Protein AF-A0A1A8JPW2-F1 (afdb_monomer)

Structure (mmCIF, N/CA/C/O backbone):
data_AF-A0A1A8JPW2-F1
#
_entry.id   AF-A0A1A8JPW2-F1
#
loop_
_atom_site.group_PDB
_atom_site.id
_atom_site.type_symbol
_atom_site.label_atom_id
_atom_site.label_alt_id
_atom_site.label_comp_id
_atom_site.label_asym_id
_atom_site.label_entity_id
_atom_site.label_seq_id
_atom_site.pdbx_PDB_ins_code
_atom_site.Cartn_x
_atom_site.Cartn_y
_atom_site.Cartn_z
_atom_site.occupancy
_atom_site.B_iso_or_equiv
_atom_site.auth_seq_id
_atom_site.auth_comp_id
_atom_site.auth_asym_id
_atom_site.auth_atom_id
_atom_site.pdbx_PDB_model_num
ATOM 1 N N . GLY A 1 1 ? -27.523 -18.296 39.880 1.00 50.41 1 GLY A N 1
ATOM 2 C CA . GLY A 1 1 ? -27.736 -17.376 41.015 1.00 50.41 1 GLY A CA 1
ATOM 3 C C . GLY A 1 1 ? -28.177 -16.013 40.506 1.00 50.41 1 GLY A C 1
ATOM 4 O O . GLY A 1 1 ? -28.070 -15.792 39.304 1.00 50.41 1 GLY A O 1
ATOM 5 N N . PRO A 1 2 ? -28.643 -15.111 41.384 1.00 66.88 2 PRO A N 1
ATOM 6 C CA . PRO A 1 2 ? -29.200 -13.801 41.013 1.00 66.88 2 PRO A CA 1
ATOM 7 C C . PRO A 1 2 ? -28.226 -12.878 40.256 1.00 66.88 2 PRO A C 1
ATOM 9 O O . PRO A 1 2 ? -28.665 -11.964 39.576 1.00 66.88 2 PRO A O 1
ATOM 12 N N . LEU A 1 3 ? -26.918 -13.153 40.300 1.00 67.25 3 LEU A N 1
ATOM 13 C CA . LEU A 1 3 ? -25.884 -12.382 39.594 1.00 67.25 3 LEU A CA 1
ATOM 14 C C . LEU A 1 3 ? -25.545 -12.920 38.192 1.00 67.25 3 LEU A C 1
ATOM 16 O O . LEU A 1 3 ? -24.697 -12.356 37.512 1.00 67.25 3 LEU A O 1
ATOM 20 N N . ARG A 1 4 ? -26.185 -14.007 37.735 1.00 68.75 4 ARG A N 1
ATOM 21 C CA . ARG A 1 4 ? -25.885 -14.625 36.428 1.00 68.75 4 ARG A CA 1
ATOM 22 C C . ARG A 1 4 ? -26.106 -13.653 35.262 1.00 68.75 4 ARG A C 1
ATOM 24 O O . ARG A 1 4 ? -25.314 -13.643 34.332 1.00 68.75 4 ARG A O 1
ATOM 31 N N . GLN A 1 5 ? -27.122 -12.800 35.365 1.00 63.47 5 GLN A N 1
ATOM 32 C CA . GLN A 1 5 ? -27.450 -11.795 34.350 1.00 63.47 5 GLN A CA 1
ATOM 33 C C . GLN A 1 5 ? -26.378 -10.700 34.201 1.00 63.47 5 GLN A C 1
ATOM 35 O O . GLN A 1 5 ? -26.345 -10.037 33.177 1.00 63.47 5 GLN A O 1
ATOM 40 N N . LEU A 1 6 ? -25.490 -10.515 35.189 1.00 62.25 6 LEU A N 1
ATOM 41 C CA . LEU A 1 6 ? -24.384 -9.548 35.113 1.00 62.25 6 LEU A CA 1
ATOM 42 C C . LEU A 1 6 ? -23.159 -10.097 34.363 1.00 62.25 6 LEU A C 1
ATOM 44 O O . LEU A 1 6 ? -22.254 -9.338 34.036 1.00 62.25 6 LEU A O 1
ATOM 48 N N . MET A 1 7 ? -23.112 -11.413 34.136 1.00 66.88 7 MET A N 1
ATOM 49 C CA . MET A 1 7 ? -22.012 -12.113 33.460 1.00 66.88 7 MET A CA 1
ATOM 50 C C . MET A 1 7 ? -22.356 -12.479 32.010 1.00 66.88 7 MET A C 1
ATOM 52 O O . MET A 1 7 ? -21.489 -12.936 31.269 1.00 66.88 7 MET A O 1
ATOM 56 N N . GLU A 1 8 ? -23.623 -12.342 31.620 1.00 72.69 8 GLU A N 1
ATOM 57 C CA . GLU A 1 8 ? -24.106 -12.671 30.282 1.00 72.69 8 GLU A CA 1
ATOM 58 C C . GLU A 1 8 ? -24.143 -11.401 29.428 1.00 72.69 8 GLU A C 1
ATOM 60 O O . GLU A 1 8 ? -24.585 -10.344 29.880 1.00 72.69 8 GLU A O 1
ATOM 65 N N . PHE A 1 9 ? -23.660 -11.498 28.188 1.00 74.75 9 PHE A N 1
ATOM 66 C CA . PHE A 1 9 ? -23.792 -10.403 27.231 1.00 74.75 9 PHE A CA 1
ATOM 67 C C . PHE A 1 9 ? -25.275 -10.178 26.899 1.00 74.75 9 PHE A C 1
ATOM 69 O O . PHE A 1 9 ? -26.031 -11.155 26.814 1.00 74.75 9 PHE A O 1
ATOM 76 N N . PRO A 1 10 ? -25.703 -8.921 26.686 1.00 82.56 10 PRO A N 1
ATOM 77 C CA . PRO A 1 10 ? -27.045 -8.633 26.200 1.00 82.56 10 PRO A CA 1
ATOM 78 C C . PRO A 1 10 ? -27.328 -9.402 24.907 1.00 82.56 10 PRO A C 1
ATOM 80 O O . PRO A 1 10 ? -26.468 -9.504 24.031 1.00 82.56 10 PRO A O 1
ATOM 83 N N . GLN A 1 11 ? -28.541 -9.941 24.775 1.00 82.44 11 GLN A N 1
ATOM 84 C CA . GLN A 1 11 ? -28.929 -10.710 23.585 1.00 82.44 11 GLN A CA 1
ATOM 85 C C . GLN A 1 11 ? -28.920 -9.860 22.304 1.00 82.44 11 GLN A C 1
ATOM 87 O O . GLN A 1 11 ? -28.836 -10.405 21.208 1.00 82.44 11 GLN A O 1
ATOM 92 N N . ASP A 1 12 ? -28.985 -8.537 22.442 1.00 88.81 12 ASP A N 1
ATOM 93 C CA . ASP A 1 12 ? -29.000 -7.548 21.370 1.00 88.81 12 ASP A CA 1
ATOM 94 C C . ASP A 1 12 ? -27.655 -6.827 21.162 1.00 88.81 12 ASP A C 1
ATOM 96 O O . ASP A 1 12 ? -27.612 -5.843 20.420 1.00 88.81 12 ASP A O 1
ATOM 100 N N . ASP A 1 13 ? -26.563 -7.302 21.784 1.00 88.81 13 ASP A N 1
ATOM 101 C CA . ASP A 1 13 ? -25.229 -6.694 21.647 1.00 88.81 13 ASP A CA 1
ATOM 102 C C . ASP A 1 13 ? -24.676 -6.810 20.222 1.00 88.81 13 ASP A C 1
ATOM 104 O O . ASP A 1 13 ? -24.041 -5.882 19.729 1.00 88.81 13 ASP A O 1
ATOM 108 N N . LEU A 1 14 ? -24.927 -7.931 19.545 1.00 90.12 14 LEU A N 1
ATOM 109 C CA . LEU A 1 14 ? -24.386 -8.194 18.214 1.00 90.12 14 LEU A CA 1
ATOM 110 C C . LEU A 1 14 ? -25.290 -7.632 17.118 1.00 90.12 14 LEU A C 1
ATOM 112 O O . LEU A 1 14 ? -26.485 -7.917 17.052 1.00 90.12 14 LEU A O 1
ATOM 116 N N . GLU A 1 15 ? -24.678 -6.888 16.210 1.00 91.31 15 GLU A N 1
ATOM 117 C CA . GLU A 1 15 ? -25.285 -6.356 15.000 1.00 91.31 15 GLU A CA 1
ATOM 118 C C . GLU A 1 15 ? -24.394 -6.709 13.809 1.00 91.31 15 GLU A C 1
ATOM 120 O O . GLU A 1 15 ? -23.195 -6.437 13.819 1.00 91.31 15 GLU A O 1
ATOM 125 N N . LEU A 1 16 ? -24.965 -7.357 12.793 1.00 90.81 16 LEU A N 1
ATOM 126 C CA . LEU A 1 16 ? -24.255 -7.679 11.560 1.00 90.81 16 LEU A CA 1
ATOM 127 C C . LEU A 1 16 ? -24.491 -6.554 10.553 1.00 90.81 16 LEU A C 1
ATOM 129 O O . LEU A 1 16 ? -25.632 -6.299 10.172 1.00 90.81 16 LEU A O 1
ATOM 133 N N . LEU A 1 17 ? -23.417 -5.899 10.129 1.00 89.44 17 LEU A N 1
ATOM 134 C CA . LEU A 1 17 ? -23.442 -4.838 9.133 1.00 89.44 17 LEU A CA 1
ATOM 135 C C . LEU A 1 17 ? -22.825 -5.359 7.836 1.00 89.44 17 LEU A C 1
ATOM 137 O O . LEU A 1 17 ? -21.693 -5.844 7.837 1.00 89.44 17 LEU A O 1
ATOM 141 N N . GLN A 1 18 ? -23.570 -5.251 6.739 1.00 89.25 18 GLN A N 1
ATOM 142 C CA . GLN A 1 18 ? -23.037 -5.459 5.397 1.00 89.25 18 GLN A CA 1
ATOM 143 C C . GLN A 1 18 ? -22.472 -4.130 4.899 1.00 89.25 18 GLN A C 1
ATOM 145 O O . GLN A 1 18 ? -23.169 -3.114 4.908 1.00 89.25 18 GLN A O 1
ATOM 150 N N . GLN A 1 19 ? -21.204 -4.134 4.507 1.00 86.50 19 GLN A N 1
ATOM 151 C CA . GLN A 1 19 ? -20.500 -2.959 4.023 1.00 86.50 19 GLN A CA 1
ATOM 152 C C . GLN A 1 19 ? -19.921 -3.240 2.643 1.00 86.50 19 GLN A C 1
ATOM 154 O O . GLN A 1 19 ? -19.158 -4.188 2.473 1.00 86.50 19 GLN A O 1
ATOM 159 N N . GLU A 1 20 ? -20.261 -2.379 1.684 1.00 85.38 20 GLU A N 1
ATOM 160 C CA . GLU A 1 20 ? -19.801 -2.509 0.304 1.00 85.38 20 GLU A CA 1
ATOM 161 C C . GLU A 1 20 ? -18.275 -2.583 0.233 1.00 85.38 20 GLU A C 1
ATOM 163 O O . GLU A 1 20 ? -17.556 -1.783 0.851 1.00 85.38 20 GLU A O 1
ATOM 168 N N . LYS A 1 21 ? -17.776 -3.562 -0.522 1.00 81.19 21 LYS A N 1
ATOM 169 C CA . LYS A 1 21 ? -16.344 -3.684 -0.780 1.00 81.19 21 LYS A CA 1
ATOM 170 C C . LYS A 1 21 ? -15.913 -2.627 -1.795 1.00 81.19 21 LYS A C 1
ATOM 172 O O . LYS A 1 21 ? -16.424 -2.560 -2.910 1.00 81.19 21 LYS A O 1
ATOM 177 N N . GLU A 1 22 ? -14.941 -1.803 -1.411 1.00 75.88 22 GLU A N 1
ATOM 178 C CA . GLU A 1 22 ? -14.402 -0.769 -2.293 1.00 75.88 22 GLU A CA 1
ATOM 179 C C . GLU A 1 22 ? -13.596 -1.415 -3.432 1.00 75.88 22 GLU A C 1
ATOM 181 O O . GLU A 1 22 ? -12.475 -1.883 -3.241 1.00 75.88 22 GLU A O 1
ATOM 186 N N . CYS A 1 23 ? -14.185 -1.459 -4.628 1.00 70.94 23 CYS A N 1
ATOM 187 C CA . CYS A 1 23 ? -13.571 -2.043 -5.816 1.00 70.94 23 CYS A CA 1
ATOM 188 C C . CYS A 1 23 ? -12.932 -0.960 -6.694 1.00 70.94 23 CYS A C 1
ATOM 190 O O . CYS A 1 23 ? -13.538 0.059 -7.016 1.00 70.94 23 CYS A O 1
ATOM 192 N N . THR A 1 24 ? -11.695 -1.199 -7.137 1.00 68.00 24 THR A N 1
ATOM 193 C CA . THR A 1 24 ? -10.991 -0.287 -8.061 1.00 68.00 24 THR A CA 1
ATOM 194 C C . THR A 1 24 ? -11.369 -0.496 -9.529 1.00 68.00 24 THR A C 1
ATOM 196 O O . THR A 1 24 ? -11.019 0.327 -10.380 1.00 68.00 24 THR A O 1
ATOM 199 N N . THR A 1 25 ? -12.060 -1.592 -9.843 1.00 71.38 25 THR A N 1
ATOM 200 C CA . THR A 1 25 ? -12.570 -1.917 -11.176 1.00 71.38 25 THR A CA 1
ATOM 201 C C . THR A 1 25 ? -14.071 -1.645 -11.245 1.00 71.38 25 THR A C 1
ATOM 203 O O . THR A 1 25 ? -14.772 -1.774 -10.247 1.00 71.38 25 THR A O 1
ATOM 206 N N . LEU A 1 26 ? -14.567 -1.251 -12.426 1.00 73.75 26 LEU A N 1
ATOM 207 C CA . LEU A 1 26 ? -16.006 -1.038 -12.648 1.00 73.75 26 LEU A CA 1
ATOM 208 C C . LEU A 1 26 ? -16.796 -2.347 -12.535 1.00 73.75 26 LEU A C 1
ATOM 210 O O . LEU A 1 26 ? -17.929 -2.344 -12.073 1.00 73.75 26 LEU A O 1
ATOM 214 N N . GLU A 1 27 ? -16.172 -3.449 -12.947 1.00 76.81 27 GLU A N 1
ATOM 215 C CA . GLU A 1 27 ? -16.709 -4.802 -12.854 1.00 76.81 27 GLU A CA 1
ATOM 216 C C . GLU A 1 27 ? -15.609 -5.735 -12.317 1.00 76.81 27 GLU A C 1
ATOM 218 O O . GLU A 1 27 ? -14.417 -5.489 -12.568 1.00 76.81 27 GLU A O 1
ATOM 223 N N . PRO A 1 28 ? -15.955 -6.780 -11.547 1.00 71.94 28 PRO A N 1
ATOM 224 C CA . PRO A 1 28 ? -14.994 -7.791 -11.124 1.00 71.94 28 PRO A CA 1
ATOM 225 C C . PRO A 1 28 ? -14.381 -8.506 -12.342 1.00 71.94 28 PRO A C 1
ATOM 227 O O . PRO A 1 28 ? -15.109 -8.822 -13.283 1.00 71.94 28 PRO A O 1
ATOM 230 N N . PRO A 1 29 ? -13.064 -8.792 -12.359 1.00 70.75 29 PRO A N 1
ATOM 231 C CA . PRO A 1 29 ? -12.414 -9.491 -13.467 1.00 70.75 29 PRO A CA 1
ATOM 232 C C . PRO A 1 29 ? -12.726 -10.995 -13.409 1.00 70.75 29 PRO A C 1
ATOM 234 O O . PRO A 1 29 ? -11.861 -11.813 -13.093 1.00 70.75 29 PRO A O 1
ATOM 237 N N . LEU A 1 30 ? -13.983 -11.352 -13.663 1.00 77.69 30 LEU A N 1
ATOM 238 C CA . LEU A 1 30 ? -14.462 -12.728 -13.667 1.00 77.69 30 LEU A CA 1
ATOM 239 C C . LEU A 1 30 ? -14.293 -13.358 -15.060 1.00 77.69 30 LEU A C 1
ATOM 241 O O . LEU A 1 30 ? -14.423 -12.663 -16.070 1.00 77.69 30 LEU A O 1
ATOM 245 N N . PRO A 1 31 ? -13.986 -14.665 -15.146 1.00 78.56 31 PRO A N 1
ATOM 246 C CA . PRO A 1 31 ? -13.996 -15.385 -16.416 1.00 78.56 31 PRO A CA 1
ATOM 247 C C . PRO A 1 31 ? -15.400 -15.394 -17.036 1.00 78.56 31 PRO A C 1
ATOM 249 O O . PRO A 1 31 ? -16.375 -15.626 -16.331 1.00 78.56 31 PRO A O 1
ATOM 252 N N . GLU A 1 32 ? -15.503 -15.221 -18.357 1.00 75.12 32 GLU A N 1
ATOM 253 C CA . GLU A 1 32 ? -16.796 -15.224 -19.072 1.00 75.12 32 GLU A CA 1
ATOM 254 C C . GLU A 1 32 ? -17.525 -16.584 -19.007 1.00 75.12 32 GLU A C 1
ATOM 256 O O . GLU A 1 32 ? -18.743 -16.645 -19.157 1.00 75.12 32 GLU A O 1
ATOM 261 N N . GLU A 1 33 ? -16.798 -17.681 -18.759 1.00 76.56 33 GLU A N 1
ATOM 262 C CA . GLU A 1 33 ? -17.340 -19.044 -18.676 1.00 76.56 33 GLU A CA 1
ATOM 263 C C . GLU A 1 33 ? -17.373 -19.568 -17.226 1.00 76.56 33 GLU A C 1
ATOM 265 O O . GLU A 1 33 ? -16.626 -20.472 -16.856 1.00 76.56 33 GLU A O 1
ATOM 270 N N . GLU A 1 34 ? -18.250 -19.032 -16.374 1.00 66.19 34 GLU A N 1
ATOM 271 C CA . GLU A 1 34 ? -18.387 -19.482 -14.972 1.00 66.19 34 GLU A CA 1
ATOM 272 C C . GLU A 1 34 ? -18.854 -20.946 -14.818 1.00 66.19 34 GLU A C 1
ATOM 274 O O . GLU A 1 34 ? -18.593 -21.604 -13.799 1.00 66.19 34 GLU A O 1
ATOM 279 N N . ASP A 1 35 ? -19.530 -21.485 -15.834 1.00 70.50 35 ASP A N 1
ATOM 280 C CA . ASP A 1 35 ? -20.071 -22.848 -15.829 1.00 70.50 35 ASP A CA 1
ATOM 281 C C . ASP A 1 35 ? -18.994 -23.927 -16.020 1.00 70.50 35 ASP A C 1
ATOM 283 O O . ASP A 1 35 ? -19.189 -25.066 -15.590 1.00 70.50 35 ASP A O 1
ATOM 287 N N . SER A 1 36 ? -17.847 -23.580 -16.617 1.00 82.88 36 SER A N 1
ATOM 288 C CA . SER A 1 36 ? -16.724 -24.506 -16.821 1.00 82.88 36 SER A CA 1
ATOM 289 C C . SER A 1 36 ? -15.754 -24.553 -15.633 1.00 82.88 36 SER A C 1
ATOM 291 O O . SER A 1 36 ? -14.882 -25.426 -15.580 1.00 82.88 36 SER A O 1
ATOM 293 N N . LEU A 1 37 ? -15.915 -23.652 -14.658 1.00 83.88 37 LEU A N 1
ATOM 294 C CA . LEU A 1 37 ? -15.072 -23.579 -13.469 1.00 83.88 37 LEU A CA 1
ATOM 295 C C . LEU A 1 37 ? -15.395 -24.702 -12.474 1.00 83.88 37 LEU A C 1
ATOM 297 O O . LEU A 1 37 ? -16.551 -25.069 -12.253 1.00 83.88 37 LEU A O 1
ATOM 301 N N . ASP A 1 38 ? -14.349 -25.217 -11.823 1.00 90.69 38 ASP A N 1
ATOM 302 C CA . ASP A 1 38 ? -14.484 -26.115 -10.673 1.00 90.69 38 ASP A CA 1
ATOM 303 C C . ASP A 1 38 ? -15.378 -25.443 -9.605 1.00 90.69 38 ASP A C 1
ATOM 305 O O . ASP A 1 38 ? -15.151 -24.268 -9.291 1.00 90.69 38 ASP A O 1
ATOM 309 N N . PRO A 1 39 ? -16.363 -26.149 -9.015 1.00 90.44 39 PRO A N 1
ATOM 310 C CA . PRO A 1 39 ? -17.192 -25.625 -7.930 1.00 90.44 39 PRO A CA 1
ATOM 311 C C . PRO A 1 39 ? -16.411 -24.899 -6.827 1.00 90.44 39 PRO A C 1
ATOM 313 O O . PRO A 1 39 ? -16.856 -23.866 -6.344 1.00 90.44 39 PRO A O 1
ATOM 316 N N . ARG A 1 40 ? -15.209 -25.373 -6.471 1.00 90.94 40 ARG A N 1
ATOM 317 C CA . ARG A 1 40 ? -14.368 -24.713 -5.455 1.00 90.94 40 ARG A CA 1
ATOM 318 C C . ARG A 1 40 ? -13.845 -23.354 -5.904 1.00 90.94 40 ARG A C 1
ATOM 320 O O . ARG A 1 40 ? -13.693 -22.455 -5.084 1.00 90.94 40 ARG A O 1
ATOM 327 N N . VAL A 1 41 ? -13.527 -23.224 -7.190 1.00 89.44 41 VAL A N 1
ATOM 328 C CA . VAL A 1 41 ? -13.081 -21.958 -7.781 1.00 89.44 41 VAL A CA 1
ATOM 329 C C . VAL A 1 41 ? -14.252 -20.987 -7.822 1.00 89.44 41 VAL A C 1
ATOM 331 O O . VAL A 1 41 ? -14.077 -19.832 -7.457 1.00 89.44 41 VAL A O 1
ATOM 334 N N . ARG A 1 42 ? -15.450 -21.464 -8.174 1.00 88.19 42 ARG A N 1
ATOM 335 C CA . ARG A 1 42 ? -16.674 -20.658 -8.138 1.00 88.19 42 ARG A CA 1
ATOM 336 C C . ARG A 1 42 ? -16.976 -20.135 -6.731 1.00 88.19 42 ARG A C 1
ATOM 338 O O . ARG A 1 42 ? -17.177 -18.937 -6.575 1.00 88.19 42 ARG A O 1
ATOM 345 N N . ASP A 1 43 ? -16.929 -20.997 -5.716 1.00 89.62 43 ASP A N 1
ATOM 346 C CA . ASP A 1 43 ? -17.151 -20.592 -4.321 1.00 89.62 43 ASP A CA 1
ATOM 347 C C . ASP A 1 43 ? -16.091 -19.581 -3.851 1.00 89.62 43 ASP A C 1
ATOM 349 O O . ASP A 1 43 ? -16.410 -18.598 -3.187 1.00 89.62 43 ASP A O 1
ATOM 353 N N . ALA A 1 44 ? -14.823 -19.781 -4.227 1.00 89.00 44 ALA A N 1
ATOM 354 C CA . ALA A 1 44 ? -13.750 -18.844 -3.901 1.00 89.00 44 ALA A CA 1
ATOM 355 C C . ALA A 1 44 ? -13.920 -17.483 -4.598 1.00 89.00 44 ALA A C 1
ATOM 357 O O . ALA A 1 44 ? -13.636 -16.454 -3.988 1.00 89.00 44 ALA A O 1
ATOM 358 N N . LEU A 1 45 ? -14.380 -17.472 -5.854 1.00 87.44 45 LEU A N 1
ATOM 359 C CA . LEU A 1 45 ? -14.680 -16.244 -6.591 1.00 87.44 45 LEU A CA 1
ATOM 360 C C . LEU A 1 45 ? -15.845 -15.490 -5.951 1.00 87.44 45 LEU A C 1
ATOM 362 O O . LEU A 1 45 ? -15.703 -14.294 -5.724 1.00 87.44 45 LEU A O 1
ATOM 366 N N . ALA A 1 46 ? -16.922 -16.190 -5.579 1.00 86.62 46 ALA A N 1
ATOM 367 C CA . ALA A 1 46 ? -18.057 -15.597 -4.875 1.00 86.62 46 ALA A CA 1
ATOM 368 C C . ALA A 1 46 ? -17.607 -14.909 -3.575 1.00 86.62 46 ALA A C 1
ATOM 370 O O . ALA A 1 46 ? -17.821 -13.713 -3.402 1.00 86.62 46 ALA A O 1
ATOM 371 N N . VAL A 1 47 ? -16.850 -15.617 -2.727 1.00 87.31 47 VAL A N 1
ATOM 372 C CA . VAL A 1 47 ? -16.303 -15.054 -1.477 1.00 87.31 47 VAL A CA 1
ATOM 373 C C . VAL A 1 47 ? -15.356 -13.875 -1.734 1.00 87.31 47 VAL A C 1
ATOM 375 O O . VAL A 1 47 ? -15.275 -12.954 -0.925 1.00 87.31 47 VAL A O 1
ATOM 378 N N . TYR A 1 48 ? -14.610 -13.885 -2.840 1.00 85.00 48 TYR A N 1
ATOM 379 C CA . TYR A 1 48 ? -13.705 -12.789 -3.186 1.00 85.00 48 TYR A CA 1
ATOM 380 C C . TYR A 1 48 ? -14.449 -11.518 -3.623 1.00 85.00 48 TYR A C 1
ATOM 382 O O . TYR A 1 48 ? -13.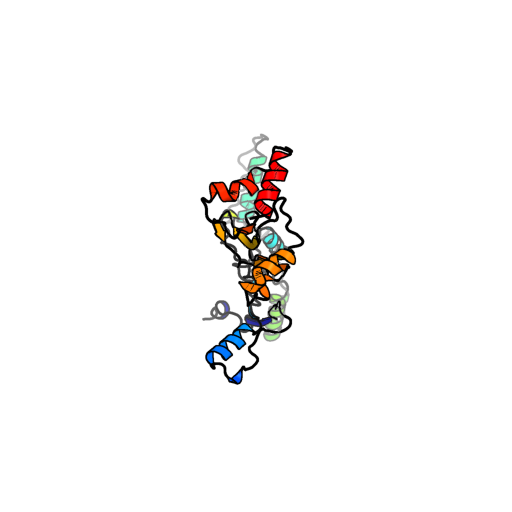958 -10.412 -3.369 1.00 85.00 48 TYR A O 1
ATOM 390 N N . THR A 1 49 ? -15.596 -11.665 -4.286 1.00 85.56 49 THR A N 1
ATOM 391 C CA . THR A 1 49 ? -16.428 -10.551 -4.763 1.00 85.56 49 THR A CA 1
ATOM 392 C C . THR A 1 49 ? -17.467 -10.073 -3.755 1.00 85.56 49 THR A C 1
ATOM 394 O O . THR A 1 49 ? -18.014 -8.993 -3.948 1.00 85.56 49 THR A O 1
ATOM 397 N N . ASP A 1 50 ? -17.728 -10.848 -2.703 1.00 87.56 50 ASP A N 1
ATOM 398 C CA . ASP A 1 50 ? -18.698 -10.500 -1.670 1.00 87.56 50 ASP A CA 1
ATOM 399 C C . ASP A 1 50 ? -18.294 -9.249 -0.870 1.00 87.56 50 ASP A C 1
ATOM 401 O O . ASP A 1 50 ? -17.114 -8.944 -0.649 1.00 87.56 50 ASP A O 1
ATOM 405 N N . ASP A 1 51 ? -19.321 -8.542 -0.403 1.00 88.25 51 ASP A N 1
ATOM 406 C CA . ASP A 1 51 ? -19.198 -7.412 0.509 1.00 88.25 51 ASP A CA 1
ATOM 407 C C . ASP A 1 51 ? -18.629 -7.825 1.871 1.00 88.25 51 ASP A C 1
ATOM 409 O O . ASP A 1 51 ? -18.718 -8.974 2.316 1.00 88.25 51 ASP A O 1
ATOM 413 N N . TRP A 1 52 ? -18.094 -6.848 2.600 1.00 86.25 52 TRP A N 1
ATOM 414 C CA . TRP A 1 52 ? -17.620 -7.077 3.954 1.00 86.25 52 TRP A CA 1
ATOM 415 C C . TRP A 1 52 ? -18.790 -7.312 4.909 1.00 86.25 52 TRP A C 1
ATOM 417 O O . TRP A 1 52 ? -19.718 -6.509 5.009 1.00 86.25 52 TRP A O 1
ATOM 427 N N . LEU A 1 53 ? -18.700 -8.389 5.686 1.00 88.88 53 LEU A N 1
ATOM 428 C CA . LEU A 1 53 ? -19.578 -8.645 6.822 1.00 88.88 53 LEU A CA 1
ATOM 429 C C . LEU A 1 53 ? -18.866 -8.234 8.111 1.00 88.88 53 LEU A C 1
ATOM 431 O O . LEU A 1 53 ? -17.945 -8.908 8.577 1.00 88.88 53 LEU A O 1
ATOM 435 N N . VAL A 1 54 ? -19.292 -7.115 8.692 1.00 87.69 54 VAL A N 1
ATOM 436 C CA . VAL A 1 54 ? -18.697 -6.538 9.900 1.00 87.69 54 VAL A CA 1
ATOM 437 C C . VAL A 1 54 ? -19.615 -6.791 11.088 1.00 87.69 54 VAL A C 1
ATOM 439 O O . VAL A 1 54 ? -20.791 -6.435 11.076 1.00 87.69 54 VAL A O 1
ATOM 442 N N . ILE A 1 55 ? -19.075 -7.392 12.148 1.00 89.19 55 ILE A N 1
ATOM 443 C CA . ILE A 1 55 ? -19.801 -7.568 13.409 1.00 89.19 55 ILE A CA 1
ATOM 444 C C . ILE A 1 55 ? -19.581 -6.326 14.270 1.00 89.19 55 ILE A C 1
ATOM 446 O O . ILE A 1 55 ? -18.477 -6.085 14.761 1.00 89.19 55 ILE A O 1
ATOM 450 N N . HIS A 1 56 ? -20.645 -5.566 14.487 1.00 87.75 56 HIS A N 1
ATOM 451 C CA . HIS A 1 56 ? -20.680 -4.430 15.391 1.00 87.75 56 HIS A CA 1
ATOM 452 C C . HIS A 1 56 ? -21.245 -4.852 16.753 1.00 87.75 56 HIS A C 1
ATOM 454 O O . HIS A 1 56 ? -22.265 -5.533 16.840 1.00 87.75 56 HIS A O 1
ATOM 460 N N . ARG A 1 57 ? -20.564 -4.463 17.835 1.00 87.69 57 ARG A N 1
ATOM 461 C CA . ARG A 1 57 ? -20.996 -4.716 19.216 1.00 87.69 57 ARG A CA 1
ATOM 462 C C . ARG A 1 57 ? -21.541 -3.430 19.824 1.00 87.69 57 ARG A C 1
ATOM 464 O O . ARG A 1 57 ? -20.766 -2.543 20.188 1.00 87.69 57 ARG A O 1
ATOM 471 N N . LYS A 1 58 ? -22.864 -3.319 19.953 1.00 87.12 58 LYS A N 1
ATOM 472 C CA . LYS A 1 58 ? -23.553 -2.096 20.404 1.00 87.12 58 LYS A CA 1
ATOM 473 C C . LYS A 1 58 ? -23.067 -1.612 21.766 1.00 87.12 58 LYS A C 1
ATOM 475 O O . LYS A 1 58 ? -22.993 -0.403 22.006 1.00 87.12 58 LYS A O 1
ATOM 480 N N . TYR A 1 59 ? -22.709 -2.538 22.654 1.00 81.94 59 TYR A N 1
ATOM 481 C CA . TYR A 1 59 ? -22.274 -2.224 24.010 1.00 81.94 59 TYR A CA 1
ATOM 482 C C . TYR A 1 59 ? -20.748 -2.201 24.174 1.00 81.94 59 TYR A C 1
ATOM 484 O O . TYR A 1 59 ? -20.259 -1.969 25.281 1.00 81.94 59 TYR A O 1
ATOM 492 N N . GLN A 1 60 ? -19.968 -2.335 23.092 1.00 80.19 60 GLN A N 1
ATOM 493 C CA . GLN A 1 60 ? -18.498 -2.300 23.139 1.00 80.19 60 GLN A CA 1
ATOM 494 C C . GLN A 1 60 ? -17.948 -1.011 23.767 1.00 80.19 60 GLN A C 1
ATOM 496 O O . GLN A 1 60 ? -16.960 -1.055 24.497 1.00 80.19 60 GLN A O 1
ATOM 501 N N . ARG A 1 61 ? -18.633 0.123 23.572 1.00 73.81 61 ARG A N 1
ATOM 502 C CA . ARG A 1 61 ? -18.311 1.432 24.178 1.00 73.81 61 ARG A CA 1
ATOM 503 C C . ARG A 1 61 ? -18.477 1.510 25.703 1.00 73.81 61 ARG A C 1
ATOM 505 O O . ARG A 1 61 ? -18.191 2.542 26.301 1.00 73.81 61 ARG A O 1
ATOM 512 N N . TYR A 1 62 ? -19.033 0.480 26.333 1.00 74.31 62 TYR A N 1
ATOM 513 C CA . TYR A 1 62 ? -19.119 0.384 27.792 1.00 74.31 62 TYR A CA 1
ATOM 514 C C . TYR A 1 62 ? -18.017 -0.506 28.370 1.00 74.31 62 TYR A C 1
ATOM 516 O O . TYR A 1 62 ? -17.832 -0.538 29.584 1.00 74.31 62 TYR A O 1
ATOM 524 N N . SER A 1 63 ? -17.260 -1.199 27.514 1.00 74.06 63 SER A N 1
ATOM 525 C CA . SER A 1 63 ? -16.097 -1.965 27.938 1.00 74.06 63 SER A CA 1
ATOM 526 C C . SER A 1 63 ? -14.969 -1.032 28.374 1.00 74.06 63 SER A C 1
ATOM 528 O O . SER A 1 63 ? -14.617 -0.077 27.671 1.00 74.06 63 SER A O 1
ATOM 530 N N . THR A 1 64 ? -14.362 -1.363 29.512 1.00 68.00 64 THR A N 1
ATOM 531 C CA . THR A 1 64 ? -13.171 -0.698 30.056 1.00 68.00 64 THR A CA 1
ATOM 532 C C . THR A 1 64 ? -11.947 -0.851 29.150 1.00 68.00 64 THR A C 1
ATOM 534 O O . THR A 1 64 ? -11.022 -0.055 29.251 1.00 68.00 64 THR A O 1
ATOM 537 N N . THR A 1 65 ? -11.957 -1.819 28.226 1.00 67.88 65 THR A N 1
ATOM 538 C CA . THR A 1 65 ? -10.879 -2.059 27.253 1.00 67.88 65 THR A CA 1
ATOM 539 C C . THR A 1 65 ? -10.839 -1.017 26.128 1.00 67.88 65 THR A C 1
ATOM 541 O O . THR A 1 65 ? -9.765 -0.692 25.632 1.00 67.88 65 THR A O 1
ATOM 544 N N . TYR A 1 66 ? -12.003 -0.493 25.721 1.00 64.25 66 TYR A N 1
ATOM 545 C CA . TYR A 1 66 ? -12.136 0.420 24.570 1.00 64.25 66 TYR A CA 1
ATOM 546 C C . TYR A 1 66 ? -12.444 1.861 24.976 1.00 64.25 66 TYR A C 1
ATOM 548 O O . TYR A 1 66 ? -12.355 2.777 24.160 1.00 64.25 66 TYR A O 1
ATOM 556 N N . THR A 1 67 ? -12.842 2.066 26.232 1.00 63.41 67 THR A N 1
ATOM 557 C CA . THR A 1 67 ? -13.369 3.344 26.696 1.00 63.41 67 THR A CA 1
ATOM 558 C C . THR A 1 67 ? -12.643 3.755 27.969 1.00 63.41 67 THR A C 1
ATOM 560 O O . THR A 1 67 ? -13.014 3.304 29.056 1.00 63.41 67 THR A O 1
ATOM 563 N N . PRO A 1 68 ? -11.584 4.575 27.851 1.00 62.62 68 PRO A N 1
ATOM 564 C CA . PRO A 1 68 ? -10.686 4.830 28.961 1.00 62.62 68 PRO A CA 1
ATOM 565 C C . PRO A 1 68 ? -11.380 5.632 30.058 1.00 62.62 68 PRO A C 1
ATOM 567 O O . PRO A 1 68 ? -12.190 6.526 29.802 1.00 62.62 68 PRO A O 1
ATOM 570 N N . HIS A 1 69 ? -10.996 5.341 31.293 1.00 62.31 69 HIS A N 1
ATOM 571 C CA . HIS A 1 69 ? -11.356 6.126 32.464 1.00 62.31 69 HIS A CA 1
ATOM 572 C C . HIS A 1 69 ? -10.346 7.272 32.630 1.00 62.31 69 HIS A C 1
ATOM 574 O O . HIS A 1 69 ? -9.550 7.274 33.561 1.00 62.31 69 HIS A O 1
ATOM 580 N N . ASN A 1 70 ? -10.311 8.215 31.682 1.00 66.38 70 ASN A N 1
ATOM 581 C CA . ASN A 1 70 ? -9.401 9.359 31.784 1.00 66.38 70 ASN A CA 1
ATOM 582 C C . ASN A 1 70 ? -9.923 10.392 32.801 1.00 66.38 70 ASN A C 1
ATOM 584 O O . ASN A 1 70 ? -11.112 10.431 33.131 1.00 66.38 70 ASN A O 1
ATOM 588 N N . SER A 1 71 ? -9.033 11.252 33.299 1.00 69.19 71 SER A N 1
ATOM 589 C CA . SER A 1 71 ? -9.388 12.267 34.304 1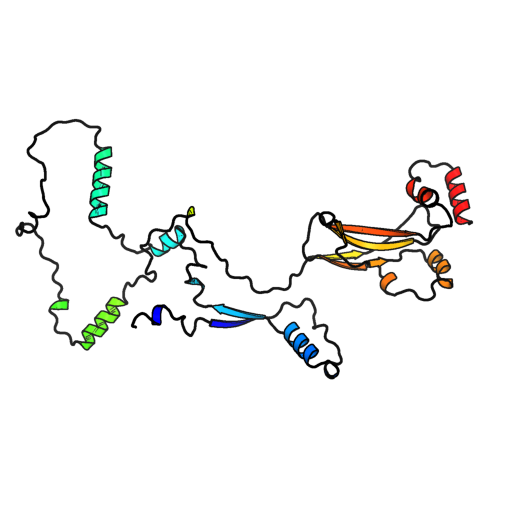.00 69.19 71 SER A CA 1
ATOM 590 C C . SER A 1 71 ? -10.480 13.246 33.838 1.00 69.19 71 SER A C 1
ATOM 592 O O . SER A 1 71 ? -11.258 13.746 34.647 1.00 69.19 71 SER A O 1
ATOM 594 N N . GLU A 1 72 ? -10.570 13.526 32.537 1.00 74.38 72 GLU A N 1
ATOM 595 C CA . GLU A 1 72 ? -11.585 14.403 31.943 1.00 74.38 72 GLU A CA 1
ATOM 596 C C . GLU A 1 72 ? -12.981 13.770 31.941 1.00 74.38 72 GLU A C 1
ATOM 598 O O . GLU A 1 72 ? -13.901 14.314 32.544 1.00 74.38 72 GLU A O 1
ATOM 603 N N . ARG A 1 73 ? -13.121 12.573 31.374 1.00 73.12 73 ARG A N 1
ATOM 604 C CA . ARG A 1 73 ? -14.351 11.777 31.398 1.00 73.12 73 ARG A CA 1
ATOM 605 C C . ARG A 1 73 ? -14.750 11.432 32.825 1.00 73.12 73 ARG A C 1
ATOM 607 O O . ARG A 1 73 ? -15.934 11.335 33.125 1.00 73.12 73 ARG A O 1
ATOM 614 N N . GLN A 1 74 ? -13.782 11.290 33.730 1.00 74.75 74 GLN A N 1
ATOM 615 C CA . GLN A 1 74 ? -14.087 11.093 35.136 1.00 74.75 74 GLN A CA 1
ATOM 616 C C . GLN A 1 74 ? -14.670 12.343 35.794 1.00 74.75 74 GLN A C 1
ATOM 618 O O . GLN A 1 74 ? -15.634 12.242 36.550 1.00 74.75 74 GLN A O 1
ATOM 623 N N . ARG A 1 75 ? -14.171 13.532 35.447 1.00 74.38 75 ARG A N 1
ATOM 624 C CA . ARG A 1 75 ? -14.809 14.796 35.839 1.00 74.38 75 ARG A CA 1
ATOM 625 C C . ARG A 1 75 ? -16.212 14.937 35.250 1.00 74.38 75 ARG A C 1
ATOM 627 O O . ARG A 1 75 ? -17.099 15.426 35.943 1.00 74.38 75 ARG A O 1
ATOM 634 N N . GLU A 1 76 ? -16.437 14.481 34.019 1.00 76.75 76 GLU A N 1
ATOM 635 C CA . GLU A 1 76 ? -17.781 14.434 33.428 1.00 76.75 76 GLU A CA 1
ATOM 636 C C . GLU A 1 76 ? -18.713 13.489 34.195 1.00 76.75 76 GLU A C 1
ATOM 638 O O . GLU A 1 76 ? -19.834 13.877 34.509 1.00 76.75 76 GLU A O 1
ATOM 643 N N . ARG A 1 77 ? -18.243 12.293 34.573 1.00 75.94 77 ARG A N 1
ATOM 644 C CA . ARG A 1 77 ? -19.001 11.338 35.403 1.00 75.94 77 ARG A CA 1
ATOM 645 C C . ARG A 1 77 ? -19.319 11.885 36.788 1.00 75.94 77 ARG A C 1
ATOM 647 O O . ARG A 1 77 ? -20.388 11.622 37.322 1.00 75.94 77 ARG A O 1
ATOM 654 N N . GLN A 1 78 ? -18.404 12.665 37.358 1.00 75.88 78 GLN A N 1
ATOM 655 C CA . GLN A 1 78 ? -18.574 13.347 38.644 1.00 75.88 78 GLN A CA 1
ATOM 656 C C . GLN A 1 78 ? -19.470 14.583 38.560 1.00 75.88 78 GLN A C 1
ATOM 658 O O . GLN A 1 78 ? -19.864 15.140 39.588 1.00 75.88 78 GLN A O 1
ATOM 663 N N . ARG A 1 79 ? -19.830 15.029 37.355 1.00 75.81 79 ARG A N 1
ATOM 664 C CA . ARG A 1 79 ? -20.639 16.227 37.167 1.00 75.81 79 ARG A CA 1
ATOM 665 C C . ARG A 1 79 ? -22.050 16.000 37.709 1.00 75.81 79 ARG A C 1
ATOM 667 O O . ARG A 1 79 ? -22.816 15.198 37.191 1.00 75.81 79 ARG A O 1
ATOM 674 N N . GLY A 1 80 ? -22.409 16.752 38.747 1.00 73.62 80 GLY A N 1
ATOM 675 C CA . GLY A 1 80 ? -23.708 16.624 39.414 1.00 73.62 80 GLY A CA 1
ATOM 676 C C . GLY A 1 80 ? -23.779 15.492 40.444 1.00 73.62 80 GLY A C 1
ATOM 677 O O . GLY A 1 80 ? -24.844 15.279 41.024 1.00 73.62 80 GLY A O 1
ATOM 678 N N . LEU A 1 81 ? -22.673 14.783 40.705 1.00 74.50 81 LEU A N 1
ATOM 679 C CA . LEU A 1 81 ? -22.545 13.944 41.893 1.00 74.50 81 LEU A CA 1
ATOM 680 C C . LEU A 1 81 ? -22.233 14.837 43.098 1.00 74.50 81 LEU A C 1
ATOM 682 O O . LEU A 1 81 ? -21.338 15.682 43.056 1.00 74.50 81 LEU A O 1
ATOM 686 N N . VAL A 1 82 ? -22.982 14.650 44.184 1.00 72.56 82 VAL A N 1
ATOM 687 C CA . VAL A 1 82 ? -22.645 15.270 45.468 1.00 72.56 82 VAL A CA 1
ATOM 688 C C . VAL A 1 82 ? -21.360 14.617 45.959 1.00 72.56 82 VAL A C 1
ATOM 690 O O . VAL A 1 82 ? -21.293 13.390 46.073 1.00 72.56 82 VAL A O 1
ATOM 693 N N . LYS A 1 83 ? -20.338 15.435 46.232 1.00 70.81 83 LYS A N 1
ATOM 694 C CA . LYS A 1 83 ? -19.100 14.966 46.853 1.00 70.81 83 LYS A CA 1
ATOM 695 C C . LYS A 1 83 ? -19.463 14.320 48.189 1.00 70.81 83 LYS A C 1
ATOM 697 O O . LYS A 1 83 ? -19.998 14.991 49.066 1.00 70.81 83 LYS A O 1
ATOM 702 N N . GLN A 1 84 ? -19.208 13.022 48.312 1.00 71.75 84 GLN A N 1
ATOM 703 C CA . GLN A 1 84 ? -19.356 12.318 49.579 1.00 71.75 84 GLN A CA 1
ATOM 704 C C . GLN A 1 84 ? -18.196 12.757 50.468 1.00 71.75 84 GLN A C 1
ATOM 706 O O . GLN A 1 84 ? -17.039 12.523 50.122 1.00 71.75 84 GLN A O 1
ATOM 711 N N . THR A 1 85 ? -18.505 13.460 51.549 1.00 69.06 85 THR A N 1
ATOM 712 C CA . THR A 1 85 ? -17.536 13.810 52.587 1.00 69.06 85 THR A CA 1
ATOM 713 C C . THR A 1 85 ? -17.736 12.808 53.708 1.00 69.06 85 THR A C 1
ATOM 715 O O . THR A 1 85 ? -18.818 12.759 54.294 1.00 69.06 85 THR A O 1
ATOM 718 N N . PHE A 1 86 ? -16.740 11.968 53.967 1.00 73.56 86 PHE A N 1
ATOM 719 C CA . PHE A 1 86 ? -16.782 11.058 55.105 1.00 73.56 86 PHE A CA 1
ATOM 720 C C . PHE A 1 86 ? -16.169 11.749 56.327 1.00 73.56 86 PHE A C 1
ATOM 722 O O . PHE A 1 86 ? -15.333 12.637 56.188 1.00 73.56 86 PHE A O 1
ATOM 729 N N . GLU A 1 87 ? -16.542 11.328 57.534 1.00 69.31 87 GLU A N 1
ATOM 730 C CA . GLU A 1 87 ? -16.034 11.914 58.791 1.00 69.31 87 GLU A CA 1
ATOM 731 C C . GLU A 1 87 ? -14.492 11.889 58.877 1.00 69.31 87 GLU A C 1
ATOM 733 O O . GLU A 1 87 ? -13.865 12.799 59.418 1.00 69.31 87 GLU A O 1
ATOM 738 N N . LEU A 1 88 ? -13.863 10.877 58.269 1.00 65.06 88 LEU A N 1
ATOM 739 C CA . LEU A 1 88 ? -12.405 10.749 58.159 1.00 65.06 88 LEU A CA 1
ATOM 740 C C . LEU A 1 88 ? -11.769 11.846 57.281 1.00 65.06 88 LEU A C 1
ATOM 742 O O . LEU A 1 88 ? -10.628 12.239 57.526 1.00 65.06 88 LEU A O 1
ATOM 746 N N . ASP A 1 89 ? -12.498 12.357 56.284 1.00 69.56 89 ASP A N 1
ATOM 747 C CA . ASP A 1 89 ? -12.013 13.407 55.383 1.00 69.56 89 ASP A CA 1
ATOM 748 C C . ASP A 1 89 ? -11.993 14.784 56.072 1.00 69.56 89 ASP A C 1
ATOM 750 O O . ASP A 1 89 ? -11.118 15.604 55.780 1.00 69.56 89 ASP A O 1
ATOM 754 N N . GLU A 1 90 ? -12.926 15.044 56.998 1.00 63.16 90 GLU A N 1
ATOM 755 C CA . GLU A 1 90 ? -12.982 16.293 57.778 1.00 63.16 90 GLU A CA 1
ATOM 756 C C . GLU A 1 90 ? -11.863 16.376 58.828 1.00 63.16 90 GLU A C 1
ATOM 758 O O . GLU A 1 90 ? -11.258 17.439 59.011 1.00 63.16 90 GLU A O 1
ATOM 763 N N . ALA A 1 91 ? -11.525 15.249 59.465 1.00 61.25 91 ALA A N 1
ATOM 764 C CA . ALA A 1 91 ? -10.407 15.168 60.406 1.00 61.25 91 ALA A CA 1
ATOM 765 C C . ALA A 1 91 ? -9.064 15.470 59.713 1.00 61.25 91 ALA A C 1
ATOM 767 O O . ALA A 1 91 ? -8.301 16.320 60.170 1.00 61.25 91 ALA A O 1
ATOM 768 N N . ALA A 1 92 ? -8.822 14.872 58.541 1.00 59.47 92 ALA A N 1
ATOM 769 C CA . ALA A 1 92 ? -7.594 15.075 57.766 1.00 59.47 92 ALA A CA 1
ATOM 770 C C . ALA A 1 92 ? -7.487 16.463 57.094 1.00 59.47 92 ALA A C 1
ATOM 772 O O . ALA A 1 92 ? -6.405 16.877 56.663 1.00 59.47 92 ALA A O 1
ATOM 773 N N . ALA A 1 93 ? -8.603 17.180 56.924 1.00 59.56 93 ALA A N 1
ATOM 774 C CA . ALA A 1 93 ? -8.598 18.576 56.483 1.00 59.56 93 ALA A CA 1
ATOM 775 C C . ALA A 1 93 ? -8.263 19.533 57.638 1.00 59.56 93 ALA A C 1
ATOM 777 O O . ALA A 1 93 ? -7.530 20.498 57.431 1.00 59.56 93 ALA A O 1
ATOM 778 N N . SER A 1 94 ? -8.744 19.227 58.844 1.00 59.72 94 SER A N 1
ATOM 779 C CA . SER A 1 94 ? -8.460 20.000 60.058 1.00 59.72 94 SER A CA 1
ATOM 780 C C . SER A 1 94 ? -6.983 19.910 60.461 1.00 59.72 94 SER A C 1
ATOM 782 O O . SER A 1 94 ? -6.366 20.941 60.713 1.00 59.72 94 SER A O 1
ATOM 784 N N . GLU A 1 95 ? -6.372 18.721 60.390 1.00 55.97 95 GLU A N 1
ATOM 785 C CA . GLU A 1 95 ? -4.930 18.533 60.653 1.00 55.97 95 GLU A CA 1
ATOM 786 C C . GLU A 1 95 ? -4.041 19.337 59.682 1.00 55.97 95 GLU A C 1
ATOM 788 O O . GLU A 1 95 ? -3.020 19.895 60.070 1.00 55.97 95 GLU A O 1
ATOM 793 N N . ARG A 1 96 ? -4.455 19.480 58.414 1.00 53.31 96 ARG A N 1
ATOM 794 C CA . ARG A 1 96 ? -3.729 20.283 57.409 1.00 53.31 96 ARG A CA 1
ATOM 795 C C . ARG A 1 96 ? -3.875 21.795 57.591 1.00 53.31 96 ARG A C 1
ATOM 797 O O . ARG A 1 96 ? -3.082 22.551 57.028 1.00 53.31 96 ARG A O 1
ATOM 804 N N . GLN A 1 97 ? -4.898 22.234 58.320 1.00 53.31 97 GLN A N 1
ATOM 805 C CA . GLN A 1 97 ? -5.120 23.639 58.649 1.00 53.31 97 GLN A CA 1
ATOM 806 C C . GLN A 1 97 ? -4.267 24.052 59.863 1.00 53.31 97 GLN A C 1
ATOM 808 O O . GLN A 1 97 ? -3.730 25.158 59.878 1.00 53.31 97 GLN A O 1
ATOM 813 N N . GLU A 1 98 ? -4.081 23.150 60.836 1.00 51.16 98 GLU A N 1
ATOM 814 C CA . GLU A 1 98 ? -3.253 23.389 62.028 1.00 51.16 98 GLU A CA 1
ATOM 815 C C . GLU A 1 98 ? -1.766 23.613 61.687 1.00 51.16 98 GLU A C 1
ATOM 817 O O . GLU A 1 98 ? -1.140 24.505 62.261 1.00 51.16 98 GLU A O 1
ATOM 822 N N . ASP A 1 99 ? -1.230 22.927 60.671 1.00 50.03 99 ASP A N 1
ATOM 823 C CA . ASP A 1 99 ? 0.155 23.113 60.200 1.00 50.03 99 ASP A CA 1
ATOM 824 C C . ASP A 1 99 ? 0.434 24.506 59.583 1.00 50.03 99 ASP A C 1
ATOM 826 O O . ASP A 1 99 ? 1.590 24.924 59.480 1.00 50.03 99 ASP A O 1
ATOM 830 N N . GLN A 1 100 ? -0.595 25.257 59.159 1.00 49.88 100 GLN A N 1
ATOM 831 C CA . GLN A 1 100 ? -0.427 26.612 58.602 1.00 49.88 100 GLN A CA 1
ATOM 832 C C . GLN A 1 100 ? -0.515 27.733 59.648 1.00 49.88 100 GLN A C 1
ATOM 834 O O . GLN A 1 100 ? 0.013 28.823 59.408 1.00 49.88 100 GLN A O 1
ATOM 839 N N . ASP A 1 101 ? -1.118 27.478 60.812 1.00 49.25 101 ASP A N 1
ATOM 840 C CA . ASP A 1 101 ? -1.335 28.487 61.858 1.00 49.25 101 ASP A CA 1
ATOM 841 C C . ASP A 1 101 ? -0.305 28.430 63.009 1.00 49.25 101 ASP A C 1
ATOM 843 O O . ASP A 1 101 ? -0.343 29.248 63.935 1.00 49.25 101 ASP A O 1
ATOM 847 N N . GLU A 1 102 ? 0.710 27.561 62.927 1.00 47.25 102 GLU A N 1
ATOM 848 C CA . GLU A 1 102 ? 1.738 27.400 63.973 1.00 47.25 102 GLU A CA 1
ATOM 849 C C . GLU A 1 102 ? 2.740 28.578 64.100 1.00 47.25 102 GLU A C 1
ATOM 851 O O . GLU A 1 102 ? 3.612 28.594 64.973 1.00 47.25 102 GLU A O 1
ATOM 856 N N . ALA A 1 103 ? 2.617 29.630 63.281 1.00 52.88 103 ALA A N 1
ATOM 857 C CA . ALA A 1 103 ? 3.540 30.772 63.277 1.00 52.88 103 ALA A CA 1
ATOM 858 C C . ALA A 1 103 ? 3.102 31.995 64.118 1.00 52.88 103 ALA A C 1
ATOM 860 O O . ALA A 1 103 ? 3.740 33.052 64.034 1.00 52.88 103 ALA A O 1
ATOM 861 N N . LYS A 1 104 ? 2.066 31.906 64.970 1.00 42.50 104 LYS A N 1
ATOM 862 C CA . LYS A 1 104 ? 1.728 32.980 65.934 1.00 42.50 104 LYS A CA 1
ATOM 863 C C . LYS A 1 104 ? 1.452 32.470 67.352 1.00 42.50 104 LYS A C 1
ATOM 865 O O . LYS A 1 104 ? 0.330 32.230 67.769 1.00 42.50 104 LYS A O 1
ATOM 870 N N . ARG A 1 105 ? 2.536 32.451 68.131 1.00 46.16 105 ARG A N 1
ATOM 871 C CA . ARG A 1 105 ? 2.614 32.447 69.604 1.00 46.16 105 ARG A CA 1
ATOM 872 C C . ARG A 1 105 ? 1.401 33.076 70.324 1.00 46.16 105 ARG A C 1
ATOM 874 O O . ARG A 1 105 ? 1.235 34.294 70.248 1.00 46.16 105 ARG A O 1
ATOM 881 N N . ARG A 1 106 ? 0.758 32.325 71.228 1.00 35.28 106 ARG A N 1
ATOM 882 C CA . ARG A 1 106 ? 0.638 32.707 72.655 1.00 35.28 106 ARG A CA 1
ATOM 883 C C . ARG A 1 106 ? 0.092 31.567 73.519 1.00 35.28 106 ARG A C 1
ATOM 885 O O . ARG A 1 106 ? -0.938 30.981 73.234 1.00 35.28 106 ARG A O 1
ATOM 892 N N . SER A 1 107 ? 0.779 31.339 74.629 1.00 44.78 107 SER A N 1
ATOM 893 C CA . SER A 1 107 ? 0.344 30.557 75.781 1.00 44.78 107 SER A CA 1
ATOM 894 C C . SER A 1 107 ? -0.991 31.047 76.356 1.00 44.78 107 SER A C 1
ATOM 896 O O . SER A 1 107 ? -1.078 32.212 76.753 1.00 44.78 107 SER A O 1
ATOM 898 N N . VAL A 1 108 ? -1.958 30.145 76.517 1.00 38.00 108 VAL A N 1
ATOM 899 C CA . VAL A 1 108 ? -3.028 30.239 77.521 1.00 38.00 108 VAL A CA 1
ATOM 900 C C . VAL A 1 108 ? -3.496 28.831 77.899 1.00 38.00 108 VAL A C 1
ATOM 902 O O . VAL A 1 108 ? -3.907 28.067 77.043 1.00 38.00 108 VAL A O 1
ATOM 905 N N . SER A 1 109 ? -3.403 28.547 79.201 1.00 39.25 109 SER A N 1
ATOM 906 C CA . SER A 1 109 ? -4.320 27.729 80.007 1.00 39.25 109 SER A CA 1
ATOM 907 C C . SER A 1 109 ? -4.658 26.289 79.576 1.00 39.25 109 SER A C 1
ATOM 909 O O . SER A 1 109 ? -5.351 26.038 78.601 1.00 39.25 109 SER A O 1
ATOM 911 N N . LEU A 1 110 ? -4.274 25.342 80.434 1.00 43.44 110 LEU A N 1
ATOM 912 C CA . LEU A 1 110 ? -4.550 23.899 80.391 1.00 43.44 110 LEU A CA 1
ATOM 913 C C . LEU A 1 110 ? -6.012 23.501 80.719 1.00 43.44 110 LEU A C 1
ATOM 915 O O . LEU A 1 110 ? -6.223 22.405 81.229 1.00 43.44 110 LEU A O 1
ATOM 919 N N . ASP A 1 111 ? -7.016 24.339 80.438 1.00 43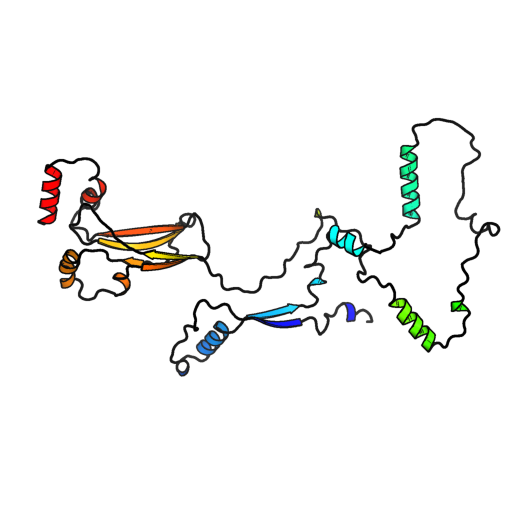.75 111 ASP A N 1
ATOM 920 C CA . ASP A 1 111 ? -8.413 24.068 80.854 1.00 43.75 111 ASP A CA 1
ATOM 921 C C . ASP A 1 111 ? -9.464 24.117 79.730 1.00 43.75 111 ASP A C 1
ATOM 923 O O . ASP A 1 111 ? -10.661 24.137 79.985 1.00 43.75 111 ASP A O 1
ATOM 927 N N . GLU A 1 112 ? -9.040 24.081 78.466 1.00 41.84 112 GLU A N 1
ATOM 928 C CA . GLU A 1 112 ? -9.967 24.060 77.323 1.00 41.84 112 GLU A CA 1
ATOM 929 C C . GLU A 1 112 ? -9.524 23.056 76.252 1.00 41.84 112 GLU A C 1
ATOM 931 O O . GLU A 1 112 ? -9.525 23.320 75.055 1.00 41.84 112 GLU A O 1
ATOM 936 N N . THR A 1 113 ? -9.132 21.853 76.682 1.00 39.91 113 THR A N 1
ATOM 937 C CA . THR A 1 113 ? -9.117 20.721 75.746 1.00 39.91 113 THR A CA 1
ATOM 938 C C . THR A 1 113 ? -10.562 20.272 75.532 1.00 39.91 113 THR A C 1
ATOM 940 O O . THR A 1 113 ? -11.196 19.856 76.508 1.00 39.91 113 THR A O 1
ATOM 943 N N . PRO A 1 114 ? -11.110 20.277 74.301 1.00 44.56 114 PRO A N 1
ATOM 944 C CA . PRO A 1 114 ? -12.308 19.518 74.022 1.00 44.56 114 PRO A CA 1
ATOM 945 C C . PRO A 1 114 ? -11.880 18.050 74.003 1.00 44.56 114 PRO A C 1
ATOM 947 O O . PRO A 1 114 ? -11.729 17.420 72.961 1.00 44.56 114 PRO A O 1
ATOM 950 N N . ARG A 1 115 ? -11.714 17.460 75.190 1.00 45.91 115 ARG A N 1
ATOM 951 C CA . ARG A 1 115 ? -11.845 16.015 75.393 1.00 45.91 115 ARG A CA 1
ATOM 952 C C . ARG A 1 115 ? -13.322 15.634 75.204 1.00 45.91 115 ARG A C 1
ATOM 954 O O . ARG A 1 115 ? -13.955 15.045 76.072 1.00 45.91 115 ARG A O 1
ATOM 961 N N . GLY A 1 116 ? -13.874 15.973 74.041 1.00 45.12 116 GLY A N 1
ATOM 962 C CA . GLY A 1 116 ? -15.139 15.485 73.521 1.00 45.12 116 GLY A CA 1
ATOM 963 C C . GLY A 1 116 ? -14.909 14.101 72.938 1.00 45.12 116 GLY A C 1
ATOM 964 O O . GLY A 1 116 ? -14.928 13.908 71.730 1.00 45.12 116 GLY A O 1
ATOM 965 N N . SER A 1 117 ? -14.629 13.132 73.809 1.00 42.34 117 SER A N 1
ATOM 966 C CA . SER A 1 117 ? -14.785 11.728 73.445 1.00 42.34 117 SER A CA 1
ATOM 967 C C . SER A 1 117 ? -16.224 11.516 72.971 1.00 42.34 117 SER A C 1
ATOM 969 O O . SER A 1 117 ? -17.167 11.852 73.686 1.00 42.34 117 SER A O 1
ATOM 971 N N . TRP A 1 118 ? -16.381 10.923 71.790 1.00 45.03 118 TRP A N 1
ATOM 972 C CA . TRP A 1 118 ? -17.640 10.595 71.104 1.00 45.03 118 TRP A CA 1
ATOM 973 C C . TRP A 1 118 ? -18.656 9.782 71.930 1.00 45.03 118 TRP A C 1
ATOM 975 O O . TRP A 1 118 ? -19.796 9.604 71.521 1.00 45.03 118 TRP A O 1
ATOM 985 N N . ALA A 1 119 ? -18.277 9.308 73.117 1.00 45.09 119 ALA A N 1
ATOM 986 C CA . ALA A 1 119 ? -19.192 8.664 74.052 1.00 45.09 119 ALA A CA 1
ATOM 987 C C . ALA A 1 119 ? -20.063 9.654 74.855 1.00 45.09 119 ALA A C 1
ATOM 989 O O . ALA A 1 119 ? -21.035 9.228 75.476 1.00 45.09 119 ALA A O 1
ATOM 990 N N . SER A 1 120 ? -19.743 10.955 74.859 1.00 46.41 120 SER A N 1
ATOM 991 C CA . SER A 1 120 ? -20.435 11.947 75.700 1.00 46.41 120 SER A CA 1
ATOM 992 C C . SER A 1 120 ? -21.454 12.820 74.953 1.00 46.41 120 SER A C 1
ATOM 994 O O . SER A 1 120 ? -22.274 13.459 75.606 1.00 46.41 120 SER A O 1
ATOM 996 N N . SER A 1 121 ? -21.461 12.834 73.613 1.00 48.66 121 SER A N 1
ATOM 997 C CA . SER A 1 121 ? -22.439 13.596 72.809 1.00 48.66 121 SER A CA 1
ATOM 998 C C . SER A 1 121 ? -23.769 12.863 72.594 1.00 48.66 121 SER A C 1
ATOM 1000 O O . SER A 1 121 ? -24.754 13.488 72.218 1.00 48.66 121 SER A O 1
ATOM 1002 N N . ILE A 1 122 ? -23.844 11.561 72.902 1.00 50.81 122 ILE A N 1
ATOM 1003 C CA . ILE A 1 122 ? -25.085 10.772 72.790 1.00 50.81 122 ILE A CA 1
ATOM 1004 C C . ILE A 1 122 ? -26.118 11.120 73.884 1.00 50.81 122 ILE A C 1
ATOM 1006 O O . ILE A 1 122 ? -27.279 10.731 73.789 1.00 50.81 122 ILE A O 1
ATOM 1010 N N . PHE A 1 123 ? -25.704 11.856 74.924 1.00 51.44 123 PHE A N 1
ATOM 1011 C CA . PHE A 1 123 ? -26.549 12.242 76.061 1.00 51.44 123 PHE A CA 1
ATOM 1012 C C . PHE A 1 123 ? -26.841 13.745 76.151 1.00 51.44 123 PHE A C 1
ATOM 1014 O O . PHE A 1 123 ? -27.573 14.149 77.058 1.00 51.44 123 PHE A O 1
ATOM 1021 N N . ASP A 1 124 ? -26.363 14.575 75.215 1.00 56.47 124 ASP A N 1
ATOM 1022 C CA . ASP A 1 124 ? -26.764 15.989 75.156 1.00 56.47 124 ASP A CA 1
ATOM 1023 C C . ASP A 1 124 ? -28.103 16.161 74.414 1.00 56.47 124 ASP A C 1
ATOM 1025 O O . ASP A 1 124 ? -28.237 16.877 73.423 1.00 56.47 124 ASP A O 1
ATOM 1029 N N . LEU A 1 125 ? -29.129 15.482 74.940 1.00 56.09 125 LEU A N 1
ATOM 1030 C CA . LEU A 1 125 ? -30.529 15.541 74.495 1.00 56.09 125 LEU A CA 1
ATOM 1031 C C . LEU A 1 125 ? -31.106 16.965 74.498 1.00 56.09 125 LEU A C 1
ATOM 1033 O O . LEU A 1 125 ? -32.165 17.205 73.923 1.00 56.09 125 LEU A O 1
ATOM 1037 N N . LYS A 1 126 ? -30.455 17.903 75.197 1.00 61.06 126 LYS A N 1
ATOM 1038 C CA . LYS A 1 126 ? -30.895 19.298 75.281 1.00 61.06 126 LYS A CA 1
ATOM 1039 C C . LYS A 1 126 ? -30.449 20.126 74.081 1.00 61.06 126 LYS A C 1
ATOM 1041 O O . LYS A 1 126 ? -31.141 21.086 73.752 1.00 61.06 126 LYS A O 1
ATOM 1046 N N . ASN A 1 127 ? -29.359 19.731 73.427 1.00 62.44 127 ASN A N 1
ATOM 1047 C CA . ASN A 1 127 ? -28.819 20.424 72.261 1.00 62.44 127 ASN A CA 1
ATOM 1048 C C . ASN A 1 127 ? -28.973 19.620 70.958 1.00 62.44 127 ASN A C 1
ATOM 1050 O O . ASN A 1 127 ? -28.685 20.148 69.885 1.00 62.44 127 ASN A O 1
ATOM 1054 N N . SER A 1 128 ? -29.455 18.374 71.018 1.00 63.19 128 SER A N 1
ATOM 1055 C CA . SER A 1 128 ? -29.776 17.582 69.828 1.00 63.19 128 SER A CA 1
ATOM 1056 C C . SER A 1 128 ? -31.022 18.122 69.118 1.00 63.19 128 SER A C 1
ATOM 1058 O O . SER A 1 128 ? -32.105 18.185 69.707 1.00 63.19 128 SER A O 1
ATOM 1060 N N . SER A 1 129 ? -30.896 18.469 67.838 1.00 68.56 129 SER A N 1
ATOM 1061 C CA . SER A 1 129 ? -32.047 18.738 66.974 1.00 68.56 129 SER A CA 1
ATOM 1062 C C . SER A 1 129 ? -32.832 17.442 66.727 1.00 68.56 129 SER A C 1
ATOM 1064 O O . SER A 1 129 ? -32.202 16.428 66.425 1.00 68.56 129 SER A O 1
ATOM 1066 N N . PRO A 1 130 ? -34.174 17.438 66.818 1.00 70.69 130 PRO A N 1
ATOM 1067 C CA . PRO A 1 130 ? -34.957 16.273 66.424 1.00 70.69 130 PRO A CA 1
ATOM 1068 C C . PRO A 1 130 ? -34.774 15.995 64.929 1.00 70.69 130 PRO A C 1
ATOM 1070 O O . PRO A 1 130 ? -34.663 16.933 64.134 1.00 70.69 130 PRO A O 1
ATOM 1073 N N . ASP A 1 131 ? -34.787 14.715 64.551 1.00 76.44 131 ASP A N 1
ATOM 1074 C CA . ASP A 1 131 ? -34.799 14.323 63.144 1.00 76.44 131 ASP A CA 1
ATOM 1075 C C . ASP A 1 131 ? -35.992 14.960 62.424 1.00 76.44 131 ASP A C 1
ATOM 1077 O O . ASP A 1 131 ? -37.077 15.146 62.993 1.00 76.44 131 ASP A O 1
ATOM 1081 N N . ALA A 1 132 ? -35.799 15.288 61.147 1.00 79.25 132 ALA A N 1
ATOM 1082 C CA . ALA A 1 132 ? -36.885 15.767 60.312 1.00 79.25 132 ALA A CA 1
ATOM 1083 C C . ALA A 1 132 ? -38.004 14.719 60.290 1.00 79.25 132 ALA A C 1
ATOM 1085 O O . ALA A 1 132 ? -37.781 13.548 59.979 1.00 79.25 132 ALA A O 1
ATOM 1086 N N . LEU A 1 133 ? -39.225 15.149 60.610 1.00 76.50 133 LEU A N 1
ATOM 1087 C CA . LEU A 1 133 ? -40.390 14.291 60.454 1.00 76.50 133 LEU A CA 1
ATOM 1088 C C . LEU A 1 133 ? -40.478 13.865 58.986 1.00 76.50 133 LEU A C 1
ATOM 1090 O O . LEU A 1 133 ? -40.308 14.692 58.091 1.00 76.50 133 LEU A O 1
ATOM 1094 N N . LEU A 1 134 ? -40.754 12.581 58.754 1.00 78.69 134 LEU A N 1
ATOM 1095 C CA . LEU A 1 134 ? -40.995 12.008 57.431 1.00 78.69 134 LEU A CA 1
ATOM 1096 C C . LEU A 1 134 ? -42.497 11.700 57.306 1.00 78.69 134 LEU A C 1
ATOM 1098 O O . LEU A 1 134 ? -42.915 10.589 57.639 1.00 78.69 134 LEU A O 1
ATOM 1102 N N . PRO A 1 135 ? -43.338 12.664 56.868 1.00 73.12 135 PRO A N 1
ATOM 1103 C CA . PRO A 1 135 ? -44.795 12.508 56.825 1.00 73.12 135 PRO A CA 1
ATOM 1104 C C . PRO A 1 135 ? -45.252 11.278 56.038 1.00 73.12 135 PRO A C 1
ATOM 1106 O O . PRO A 1 135 ? -46.233 10.641 56.411 1.00 73.12 135 PRO A O 1
ATOM 1109 N N . SER A 1 136 ? -44.494 10.913 55.001 1.00 71.88 136 SER A N 1
ATOM 1110 C CA . SER A 1 136 ? -44.747 9.762 54.132 1.00 71.88 136 SER A CA 1
ATOM 1111 C C . SER A 1 136 ? -44.715 8.413 54.856 1.00 71.88 136 SER A C 1
ATOM 1113 O O . SER A 1 136 ? -45.308 7.456 54.373 1.00 71.88 136 SER A O 1
ATOM 1115 N N . VAL A 1 137 ? -44.057 8.316 56.017 1.00 74.06 137 VAL A N 1
ATOM 1116 C CA . VAL A 1 137 ? -43.982 7.076 56.813 1.00 74.06 137 VAL A CA 1
ATOM 1117 C C . VAL A 1 137 ? -45.266 6.837 57.614 1.00 74.06 137 VAL A C 1
ATOM 1119 O O . VAL A 1 137 ? -45.600 5.699 57.939 1.00 74.06 137 VAL A O 1
ATOM 1122 N N . LEU A 1 138 ? -45.998 7.906 57.942 1.00 76.75 138 LEU A N 1
ATOM 1123 C CA . LEU A 1 138 ? -47.227 7.849 58.740 1.00 76.75 138 LEU A CA 1
ATOM 1124 C C . LEU A 1 138 ? -48.496 7.826 57.873 1.00 76.75 138 LEU A C 1
ATOM 1126 O O . LEU A 1 138 ? -49.596 7.617 58.391 1.00 76.75 138 LEU A O 1
ATOM 1130 N N . GLU A 1 139 ? -48.352 8.037 56.566 1.00 81.12 139 GLU A N 1
ATOM 1131 C CA . GLU A 1 139 ? -49.449 8.021 55.610 1.00 81.12 139 GLU A CA 1
ATOM 1132 C C . GLU A 1 139 ? -49.871 6.579 55.292 1.00 81.12 139 GLU A C 1
ATOM 1134 O O . GLU A 1 139 ? -49.058 5.712 54.965 1.00 81.12 139 GLU A O 1
ATOM 1139 N N . ARG A 1 140 ? -51.170 6.286 55.422 1.00 79.81 140 ARG A N 1
ATOM 1140 C CA . ARG A 1 140 ? -51.713 4.955 55.122 1.00 79.81 140 ARG A CA 1
ATOM 1141 C C . ARG A 1 140 ? -51.951 4.814 53.624 1.00 79.81 140 ARG A C 1
ATOM 1143 O O . ARG A 1 140 ? -53.051 5.074 53.144 1.00 79.81 140 ARG A O 1
ATOM 1150 N N . THR A 1 141 ? -50.930 4.344 52.924 1.00 80.94 141 THR A N 1
ATOM 1151 C CA . THR A 1 141 ? -50.974 4.050 51.487 1.00 80.94 141 THR A CA 1
ATOM 1152 C C . THR A 1 141 ? -51.066 2.541 51.261 1.00 80.94 141 THR A C 1
ATOM 1154 O O . THR A 1 141 ? -50.504 1.756 52.029 1.00 80.94 141 THR A O 1
ATOM 1157 N N . ALA A 1 142 ? -51.788 2.105 50.225 1.00 89.44 142 ALA A N 1
ATOM 1158 C CA . ALA A 1 142 ? -51.818 0.695 49.842 1.00 89.44 142 ALA A CA 1
ATOM 1159 C C . ALA A 1 142 ? -50.406 0.210 49.463 1.00 89.44 142 ALA A C 1
ATOM 1161 O O . ALA A 1 142 ? -49.625 0.963 48.880 1.00 89.44 142 ALA A O 1
ATOM 1162 N N . ALA A 1 143 ? -50.077 -1.048 49.777 1.00 84.06 143 ALA A N 1
ATOM 1163 C CA . ALA A 1 143 ? -48.739 -1.600 49.541 1.00 84.06 143 ALA A CA 1
ATOM 1164 C C . ALA A 1 143 ? -48.317 -1.522 48.060 1.00 84.06 143 ALA A C 1
ATOM 1166 O O . ALA A 1 143 ? -47.175 -1.193 47.761 1.00 84.06 143 ALA A O 1
ATOM 1167 N N . GLU A 1 144 ? -49.258 -1.733 47.136 1.00 89.12 144 GLU A N 1
ATOM 1168 C CA . GLU A 1 144 ? -49.017 -1.670 45.688 1.00 89.12 144 GLU A CA 1
ATOM 1169 C C . GLU A 1 144 ? -48.675 -0.250 45.209 1.00 89.12 144 GLU A C 1
ATOM 1171 O O . GLU A 1 144 ? -47.736 -0.053 44.436 1.00 89.12 144 GLU A O 1
ATOM 1176 N N . ASP A 1 145 ? -49.399 0.759 45.702 1.00 87.75 145 ASP A N 1
ATOM 1177 C CA . ASP A 1 145 ? -49.131 2.163 45.378 1.00 87.75 145 ASP A CA 1
ATOM 1178 C C . ASP A 1 145 ? -47.797 2.623 45.976 1.00 87.75 145 ASP A C 1
ATOM 1180 O O . ASP A 1 145 ? -47.045 3.350 45.326 1.00 87.75 145 ASP A O 1
ATOM 1184 N N . MET A 1 146 ? -47.470 2.156 47.183 1.00 84.75 146 MET A N 1
ATOM 1185 C CA . MET A 1 146 ? -46.185 2.413 47.832 1.00 84.75 146 MET A CA 1
ATOM 1186 C C . MET A 1 146 ? -45.023 1.800 47.044 1.00 84.75 146 MET A C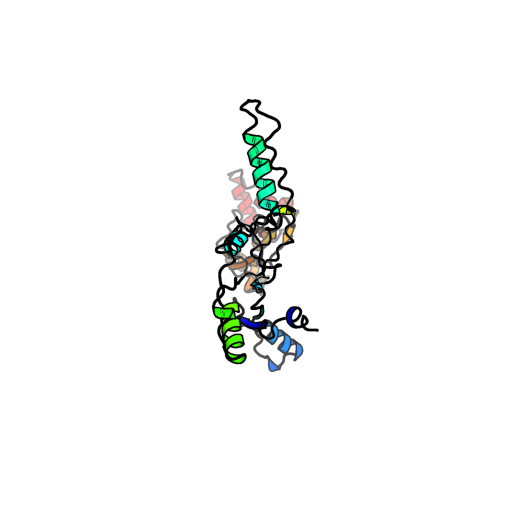 1
ATOM 1188 O O . MET A 1 146 ? -44.006 2.461 46.843 1.00 84.75 146 MET A O 1
ATOM 1192 N N . ASP A 1 147 ? -45.170 0.573 46.542 1.00 85.38 147 ASP A N 1
ATOM 1193 C CA . ASP A 1 147 ? -44.151 -0.082 45.720 1.00 85.38 147 ASP A CA 1
ATOM 1194 C C . ASP A 1 147 ? -43.957 0.606 44.367 1.00 85.38 147 ASP A C 1
ATOM 1196 O O . ASP A 1 147 ? -42.814 0.776 43.924 1.00 85.38 147 ASP A O 1
ATOM 1200 N N . ARG A 1 148 ? -45.042 1.067 43.729 1.00 90.25 148 ARG A N 1
ATOM 1201 C CA . ARG A 1 148 ? -44.957 1.869 42.501 1.00 90.25 148 ARG A CA 1
ATOM 1202 C C . ARG A 1 148 ? -44.227 3.186 42.756 1.00 90.25 148 ARG A C 1
ATOM 1204 O O . ARG A 1 148 ? -43.254 3.472 42.062 1.00 90.25 148 ARG A O 1
ATOM 1211 N N . LEU A 1 149 ? -44.639 3.943 43.774 1.00 87.81 149 LEU A N 1
ATOM 1212 C CA . LEU A 1 149 ? -44.019 5.223 44.134 1.00 87.81 149 LEU A CA 1
ATOM 1213 C C . LEU A 1 149 ? -42.550 5.051 44.527 1.00 87.81 149 LEU A C 1
ATOM 1215 O O . LEU A 1 149 ? -41.705 5.816 44.077 1.00 87.81 149 LEU A O 1
ATOM 1219 N N . ASN A 1 150 ? -42.215 4.008 45.289 1.00 84.44 150 ASN A N 1
ATOM 1220 C CA . ASN A 1 150 ? -40.830 3.671 45.610 1.00 84.44 150 ASN A CA 1
ATOM 1221 C C . ASN A 1 150 ? -40.028 3.322 44.357 1.00 84.44 150 ASN A C 1
ATOM 1223 O O . ASN A 1 150 ? -38.851 3.654 44.267 1.00 84.44 150 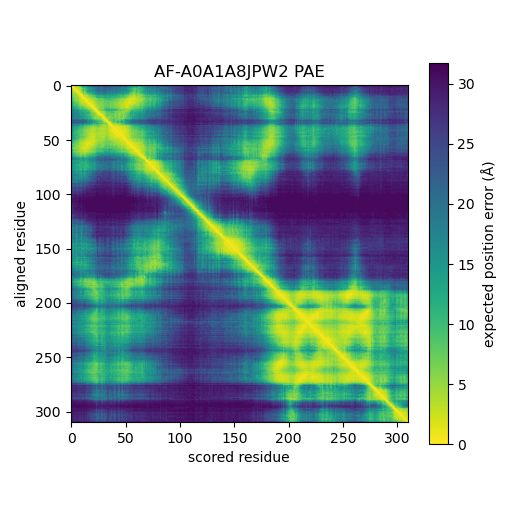ASN A O 1
ATOM 1227 N N . THR A 1 151 ? -40.631 2.641 43.385 1.00 84.75 151 THR A N 1
ATOM 1228 C CA . THR A 1 151 ? -39.963 2.304 42.124 1.00 84.75 151 THR A CA 1
ATOM 1229 C C . THR A 1 151 ? -39.714 3.551 41.282 1.00 84.75 151 THR A C 1
ATOM 1231 O O . THR A 1 151 ? -38.591 3.746 40.825 1.00 84.75 151 THR A O 1
ATOM 1234 N N . GLU A 1 152 ? -40.701 4.433 41.140 1.00 88.44 152 GLU A N 1
ATOM 1235 C CA . GLU A 1 152 ? -40.542 5.723 40.462 1.00 88.44 152 GLU A CA 1
ATOM 1236 C C . GLU A 1 152 ? -39.513 6.612 41.174 1.00 88.44 152 GLU A C 1
ATOM 1238 O O . GLU A 1 152 ? -38.613 7.142 40.526 1.00 88.44 152 GLU A O 1
ATOM 1243 N N . ALA A 1 153 ? -39.561 6.698 42.505 1.00 84.38 153 ALA A N 1
ATOM 1244 C CA . ALA A 1 153 ? -38.594 7.443 43.309 1.00 84.38 153 ALA A CA 1
ATOM 1245 C C . ALA A 1 153 ? -37.176 6.864 43.195 1.00 84.38 153 ALA A C 1
ATOM 1247 O O . ALA A 1 153 ? -36.217 7.618 43.071 1.00 84.38 153 ALA A O 1
ATOM 1248 N N . ARG A 1 154 ? -37.024 5.531 43.159 1.00 81.19 154 ARG A N 1
ATOM 1249 C CA . ARG A 1 154 ? -35.730 4.871 42.909 1.00 81.19 154 ARG A CA 1
ATOM 1250 C C . ARG A 1 154 ? -35.195 5.136 41.506 1.00 81.19 154 ARG A C 1
ATOM 1252 O O . ARG A 1 154 ? -33.995 4.990 41.312 1.00 81.19 154 ARG A O 1
ATOM 1259 N N . LEU A 1 155 ? -36.050 5.446 40.529 1.00 81.44 155 LEU A N 1
ATOM 1260 C CA . LEU A 1 155 ? -35.647 5.804 39.165 1.00 81.44 155 LEU A CA 1
ATOM 1261 C C . LEU A 1 155 ? -35.303 7.295 39.042 1.00 81.44 155 LEU A C 1
ATOM 1263 O O . LEU A 1 155 ? -34.436 7.655 38.244 1.00 81.44 155 LEU A O 1
ATOM 1267 N N . GLN A 1 156 ? -35.935 8.153 39.844 1.00 81.38 156 GLN A N 1
ATOM 1268 C CA . GLN A 1 156 ? -35.638 9.582 39.899 1.00 81.38 156 GLN A CA 1
ATOM 1269 C C . GLN A 1 156 ? -34.246 9.827 40.500 1.00 81.38 156 GLN A C 1
ATOM 1271 O O . GLN A 1 156 ? -33.903 9.324 41.564 1.00 81.38 156 GLN A O 1
ATOM 1276 N N . GLY A 1 157 ? -33.415 10.600 39.797 1.00 70.81 157 GLY A N 1
ATOM 1277 C CA . GLY A 1 157 ? -32.080 10.970 40.279 1.00 70.81 157 GLY A CA 1
ATOM 1278 C C . GLY A 1 157 ? -31.035 9.849 40.244 1.00 70.81 157 GLY A C 1
ATOM 1279 O O . GLY A 1 157 ? -29.967 10.014 40.834 1.00 70.81 157 GLY A O 1
ATOM 1280 N N . ARG A 1 158 ? -31.288 8.722 39.552 1.00 72.81 158 ARG A N 1
ATOM 1281 C CA . ARG A 1 158 ? -30.231 7.724 39.321 1.00 72.81 158 ARG A CA 1
ATOM 1282 C C . ARG A 1 158 ? -29.148 8.324 38.440 1.00 72.81 158 ARG A C 1
ATOM 1284 O O . ARG A 1 158 ? -29.394 8.684 37.292 1.00 72.81 158 ARG A O 1
ATOM 1291 N N . HIS A 1 159 ? -27.935 8.352 38.971 1.00 69.25 159 HIS A N 1
ATOM 1292 C CA . HIS A 1 159 ? -26.751 8.586 38.161 1.00 69.25 159 HIS A CA 1
ATOM 1293 C C . HIS A 1 159 ? -26.548 7.420 37.194 1.00 69.25 159 HIS A C 1
ATOM 1295 O O . HIS A 1 159 ? -26.627 6.253 37.584 1.00 69.25 159 HIS A O 1
ATOM 1301 N N . SER A 1 160 ? -26.311 7.746 35.925 1.00 68.31 160 SER A N 1
ATOM 1302 C CA . SER A 1 160 ? -26.049 6.772 34.860 1.00 68.31 160 SER A CA 1
ATOM 1303 C C . SER A 1 160 ? -24.754 5.996 35.089 1.00 68.31 160 SER A C 1
ATOM 1305 O O . SER A 1 160 ? -24.628 4.854 34.651 1.00 68.31 160 SER A O 1
ATOM 1307 N N . ASP A 1 161 ? -23.800 6.605 35.792 1.00 70.69 161 ASP A N 1
ATOM 1308 C CA . ASP A 1 161 ? -22.454 6.083 35.973 1.00 70.69 161 ASP A CA 1
ATOM 1309 C C . ASP A 1 161 ? -22.257 5.535 37.394 1.00 70.69 161 ASP A C 1
ATOM 1311 O O . ASP A 1 161 ? -21.862 6.247 38.317 1.00 70.69 161 ASP A O 1
ATOM 1315 N N . LEU A 1 162 ? -22.482 4.224 37.554 1.00 68.75 162 LEU A N 1
ATOM 1316 C CA . LEU A 1 162 ? -22.329 3.470 38.815 1.00 68.75 162 LEU A CA 1
ATOM 1317 C C . LEU A 1 162 ? -20.951 3.621 39.487 1.00 68.75 162 LEU A C 1
ATOM 1319 O O . LEU A 1 162 ? -20.838 3.439 40.695 1.00 68.75 162 LEU A O 1
ATOM 1323 N N . LEU A 1 163 ? -19.912 3.945 38.714 1.00 68.88 163 LEU A N 1
ATOM 1324 C CA . LEU A 1 163 ? -18.526 4.070 39.177 1.00 68.88 163 LEU A CA 1
ATOM 1325 C C . LEU A 1 163 ? -17.996 5.512 39.090 1.00 68.88 163 LEU A C 1
ATOM 1327 O O . LEU A 1 163 ? -16.792 5.736 39.191 1.00 68.88 163 LEU A O 1
ATOM 1331 N N . GLY A 1 164 ? -18.876 6.509 38.934 1.00 68.44 164 GLY A N 1
ATOM 1332 C CA . GLY A 1 164 ? -18.476 7.918 38.833 1.00 68.44 164 GLY A CA 1
ATOM 1333 C C . GLY A 1 164 ? -17.742 8.461 40.067 1.00 68.44 164 GLY A C 1
ATOM 1334 O O . GLY A 1 164 ? -17.029 9.448 39.965 1.00 68.44 164 GLY A O 1
ATOM 1335 N N . LEU A 1 165 ? -17.845 7.804 41.224 1.00 72.25 165 LEU A N 1
ATOM 1336 C CA . LEU A 1 165 ? -17.136 8.198 42.450 1.00 72.25 165 LEU A CA 1
ATOM 1337 C C . LEU A 1 165 ? -15.752 7.548 42.608 1.00 72.25 165 LEU A C 1
ATOM 1339 O O . LEU A 1 165 ? -15.008 7.934 43.504 1.00 72.25 165 LEU A O 1
ATOM 1343 N N . TYR A 1 166 ? -15.394 6.575 41.766 1.00 72.38 166 TYR A N 1
ATOM 1344 C CA . TYR A 1 166 ? -14.104 5.896 41.882 1.00 72.38 166 TYR A CA 1
ATOM 1345 C C . TYR A 1 166 ? -12.965 6.838 41.458 1.00 72.38 166 TYR A C 1
ATOM 1347 O O . TYR A 1 166 ? -13.104 7.527 40.450 1.00 72.38 166 TYR A O 1
ATOM 1355 N N . PRO A 1 167 ? -11.840 6.935 42.179 1.00 69.88 167 PRO A N 1
ATOM 1356 C CA . PRO A 1 167 ? -10.724 7.749 41.709 1.00 69.88 167 PRO A CA 1
ATOM 1357 C C . PRO A 1 167 ? -10.241 7.246 40.335 1.00 69.88 167 PRO A C 1
ATOM 1359 O O . PRO A 1 167 ? -10.278 6.036 40.084 1.00 69.88 167 PRO A O 1
ATOM 1362 N N . PRO A 1 168 ? -9.841 8.147 39.415 1.00 67.00 168 PRO A N 1
ATOM 1363 C CA . PRO A 1 168 ? -9.230 7.710 38.169 1.00 67.00 168 PRO A CA 1
ATOM 1364 C C . PRO A 1 168 ? -7.945 6.928 38.498 1.00 67.00 168 PRO A C 1
ATOM 1366 O O . PRO A 1 168 ? -7.227 7.331 39.417 1.00 67.00 168 PRO A O 1
ATOM 1369 N N . PRO A 1 169 ? -7.671 5.815 37.798 1.00 68.12 169 PRO A N 1
ATOM 1370 C CA . PRO A 1 169 ? -6.405 5.105 37.949 1.00 68.12 169 PRO A CA 1
ATOM 1371 C C . PRO A 1 169 ? -5.238 6.018 37.552 1.00 68.12 169 PRO A C 1
ATOM 1373 O O . PRO A 1 169 ? -5.426 6.951 36.766 1.00 68.12 169 PRO A O 1
ATOM 1376 N N . ASP A 1 170 ? -4.048 5.750 38.093 1.00 71.25 170 ASP A N 1
ATOM 1377 C CA . ASP A 1 170 ? -2.841 6.472 37.690 1.00 71.25 170 ASP A CA 1
ATOM 1378 C C . ASP A 1 170 ? -2.567 6.232 36.195 1.00 71.25 170 ASP A C 1
ATOM 1380 O O . ASP A 1 170 ? -2.761 5.122 35.690 1.00 71.25 170 ASP A O 1
ATOM 1384 N N . GLU A 1 171 ? -2.145 7.268 35.466 1.00 67.94 171 GLU A N 1
ATOM 1385 C CA . GLU A 1 171 ? -1.907 7.172 34.017 1.00 67.94 171 GLU A CA 1
ATOM 1386 C C . GLU A 1 171 ? -0.779 6.174 33.705 1.00 67.94 171 GLU A C 1
ATOM 1388 O O . GLU A 1 171 ? -0.818 5.524 32.659 1.00 67.94 171 GLU A O 1
ATOM 1393 N N . ASP A 1 172 ? 0.161 5.997 34.641 1.00 65.56 172 ASP A N 1
ATOM 1394 C CA . ASP A 1 172 ? 1.275 5.045 34.554 1.00 65.56 172 ASP A CA 1
ATOM 1395 C C . ASP A 1 172 ? 0.861 3.587 34.868 1.00 65.56 172 ASP A C 1
ATOM 1397 O O . ASP A 1 172 ? 1.557 2.649 34.476 1.00 65.56 172 ASP A O 1
ATOM 1401 N N . GLU A 1 173 ? -0.283 3.373 35.535 1.00 64.56 173 GLU A N 1
ATOM 1402 C CA . GLU A 1 173 ? -0.862 2.048 35.846 1.00 64.56 173 GLU A CA 1
ATOM 1403 C C . GLU A 1 173 ? -2.011 1.672 34.882 1.00 64.56 173 GLU A C 1
ATOM 1405 O O . GLU A 1 173 ? -2.564 0.570 34.929 1.00 64.56 173 GLU A O 1
ATOM 1410 N N . ALA A 1 174 ? -2.392 2.583 33.981 1.00 62.19 174 ALA A N 1
ATOM 1411 C CA . ALA A 1 174 ? -3.513 2.394 33.074 1.00 62.19 174 ALA A CA 1
ATOM 1412 C C . ALA A 1 174 ? -3.271 1.222 32.101 1.00 62.19 174 ALA A C 1
ATOM 1414 O O . ALA A 1 174 ? -2.341 1.229 31.295 1.00 62.19 174 ALA A O 1
ATOM 1415 N N . VAL A 1 175 ? -4.162 0.224 32.161 1.00 61.50 175 VAL A N 1
ATOM 1416 C CA . VAL A 1 175 ? -4.161 -0.979 31.311 1.00 61.50 175 VAL A CA 1
ATOM 1417 C C . VAL A 1 175 ? -4.067 -0.618 29.823 1.00 61.50 175 VAL A C 1
ATOM 1419 O O . VAL A 1 175 ? -4.671 0.356 29.364 1.00 61.50 175 VAL A O 1
ATOM 1422 N N . GLU A 1 176 ? -3.317 -1.439 29.079 1.00 59.84 176 GLU A N 1
ATOM 1423 C CA . GLU A 1 176 ? -3.095 -1.309 27.639 1.00 59.84 176 GLU A CA 1
ATOM 1424 C C . GLU A 1 176 ? -4.412 -1.076 26.880 1.00 59.84 176 GLU A C 1
ATOM 1426 O O . GLU A 1 176 ? -5.410 -1.782 27.041 1.00 59.84 176 GLU A O 1
ATOM 1431 N N . ARG A 1 177 ? -4.410 -0.010 26.082 1.00 66.62 177 ARG A N 1
ATOM 1432 C CA . ARG A 1 177 ? -5.590 0.578 25.450 1.00 66.62 177 ARG A CA 1
ATOM 1433 C C . ARG A 1 177 ? -5.815 -0.104 24.105 1.00 66.62 177 ARG A C 1
ATOM 1435 O O . ARG A 1 177 ? -4.969 0.015 23.221 1.00 66.62 177 ARG A O 1
ATOM 1442 N N . CYS A 1 178 ? -6.954 -0.767 23.907 1.00 66.12 178 CYS A N 1
ATOM 1443 C CA . CYS A 1 178 ? -7.299 -1.296 22.588 1.00 66.12 178 CYS A CA 1
ATOM 1444 C C . CYS A 1 178 ? -8.128 -0.264 21.822 1.00 66.12 178 CYS A C 1
ATOM 1446 O O . CYS A 1 178 ? -9.230 0.095 22.239 1.00 66.12 178 CYS A O 1
ATOM 1448 N N . SER A 1 179 ? -7.637 0.191 20.670 1.00 71.12 179 SER A N 1
ATOM 1449 C CA . SER A 1 179 ? -8.505 0.854 19.699 1.00 71.12 179 SER A CA 1
ATOM 1450 C C . SER A 1 179 ? -9.465 -0.175 19.091 1.00 71.12 179 SER A C 1
ATOM 1452 O O . SER A 1 179 ? -9.086 -1.342 18.936 1.00 71.12 179 SER A O 1
ATOM 1454 N N . PRO A 1 180 ? -10.695 0.217 18.716 1.00 72.38 180 PRO A N 1
ATOM 1455 C CA . PRO A 1 180 ? -11.534 -0.631 17.882 1.00 72.38 180 PRO A CA 1
ATOM 1456 C C . PRO A 1 180 ? -10.747 -1.050 16.630 1.00 72.38 180 PRO A C 1
ATOM 1458 O O . PRO A 1 180 ? -10.052 -0.203 16.060 1.00 72.38 180 PRO A O 1
ATOM 1461 N N . PRO A 1 181 ? -10.804 -2.328 16.220 1.00 74.38 181 PRO A N 1
ATOM 1462 C CA . PRO A 1 181 ? -10.161 -2.754 14.986 1.00 74.38 181 PRO A CA 1
ATOM 1463 C C . PRO A 1 181 ? -10.767 -1.978 13.816 1.00 74.38 181 PRO A C 1
ATOM 1465 O O . PRO A 1 181 ? -11.987 -1.814 13.739 1.00 74.38 181 PRO A O 1
ATOM 1468 N N . GLU A 1 182 ? -9.917 -1.476 12.922 1.00 78.56 182 GLU A N 1
ATOM 1469 C CA . GLU A 1 182 ? -10.403 -0.832 11.707 1.00 78.56 182 GLU A CA 1
ATOM 1470 C C . GLU A 1 182 ? -11.077 -1.878 10.812 1.00 78.56 182 GLU A C 1
ATOM 1472 O O . GLU A 1 182 ? -10.662 -3.040 10.762 1.00 78.56 182 GLU A O 1
ATOM 1477 N N . VAL A 1 183 ? -12.138 -1.466 10.118 1.00 77.88 183 VAL A N 1
ATOM 1478 C CA . VAL A 1 183 ? -12.793 -2.316 9.122 1.00 77.88 183 VAL A CA 1
ATOM 1479 C C . VAL A 1 183 ? -11.766 -2.715 8.053 1.00 77.88 183 VAL A C 1
ATOM 1481 O O . VAL A 1 183 ? -11.000 -1.848 7.622 1.00 77.88 183 VAL A O 1
ATOM 1484 N N . PRO A 1 184 ? -11.739 -3.987 7.606 1.00 78.06 184 PRO A N 1
ATOM 1485 C CA . PRO A 1 184 ? -10.906 -4.409 6.487 1.00 78.06 184 PRO A CA 1
ATOM 1486 C C . PRO A 1 184 ? -11.115 -3.507 5.271 1.00 78.06 184 PRO A C 1
ATOM 1488 O O . PRO A 1 184 ? -12.242 -3.273 4.839 1.00 78.06 184 PRO A O 1
ATOM 1491 N N . LYS A 1 185 ? -10.018 -2.988 4.725 1.00 74.19 185 LYS A N 1
ATOM 1492 C CA . LYS A 1 185 ? -10.014 -2.163 3.518 1.00 74.19 185 LYS A CA 1
ATOM 1493 C C . LYS A 1 185 ? -8.915 -2.652 2.598 1.00 74.19 185 LYS A C 1
ATOM 1495 O O . LYS A 1 185 ? -7.813 -2.960 3.058 1.00 74.19 185 LYS A O 1
ATOM 1500 N N . ASP A 1 186 ? -9.209 -2.691 1.305 1.00 72.44 186 ASP A N 1
ATOM 1501 C CA . ASP A 1 186 ? -8.192 -2.977 0.305 1.00 72.44 186 ASP A CA 1
ATOM 1502 C C . ASP A 1 186 ? -7.171 -1.837 0.310 1.00 72.44 186 ASP A C 1
ATOM 1504 O O . ASP A 1 186 ? -7.500 -0.659 0.153 1.00 72.44 186 ASP A O 1
ATOM 1508 N N . HIS A 1 187 ? -5.903 -2.182 0.531 1.00 72.69 187 HIS A N 1
ATOM 1509 C CA . HIS A 1 187 ? -4.838 -1.189 0.592 1.00 72.69 187 HIS A CA 1
ATOM 1510 C C . HIS A 1 187 ? -4.531 -0.668 -0.814 1.00 72.69 187 HIS A C 1
ATOM 1512 O O . HIS A 1 18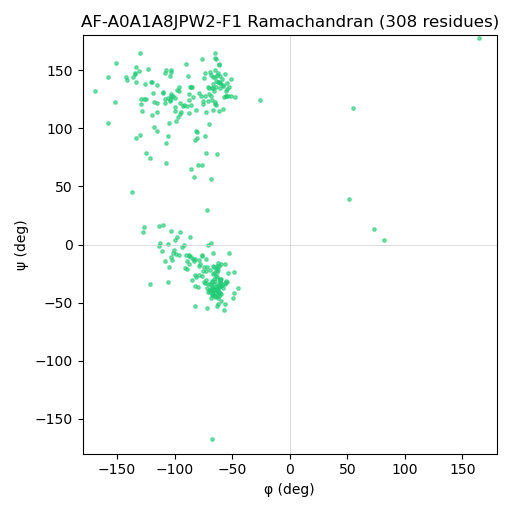7 ? -3.714 -1.226 -1.554 1.00 72.69 187 HIS A O 1
ATOM 1518 N N . CYS A 1 188 ? -5.182 0.430 -1.183 1.00 68.38 188 CYS A N 1
ATOM 1519 C CA . CYS A 1 188 ? -4.906 1.144 -2.419 1.00 68.38 188 CYS A CA 1
ATOM 1520 C C . CYS A 1 188 ? -3.691 2.055 -2.223 1.00 68.38 188 CYS A C 1
ATOM 1522 O O . CYS A 1 188 ? -3.782 3.160 -1.693 1.00 68.38 188 CYS A O 1
ATOM 1524 N N . GLY A 1 189 ? -2.526 1.565 -2.643 1.00 81.50 189 GLY A N 1
ATOM 1525 C CA . GLY A 1 189 ? -1.300 2.355 -2.683 1.00 81.50 189 GLY A CA 1
ATOM 1526 C C . GLY A 1 189 ? -1.327 3.480 -3.728 1.00 81.50 189 GLY A C 1
ATOM 1527 O O . GLY A 1 189 ? -2.349 3.803 -4.333 1.00 81.50 189 GLY A O 1
ATOM 1528 N N . GLN A 1 190 ? -0.166 4.066 -4.007 1.00 88.06 190 GLN A N 1
ATOM 1529 C CA . GLN A 1 190 ? -0.030 5.104 -5.026 1.00 88.06 190 GLN A CA 1
ATOM 1530 C C . GLN A 1 190 ? 0.158 4.491 -6.418 1.00 88.06 190 GLN A C 1
ATOM 1532 O O . GLN A 1 190 ? 0.973 3.589 -6.602 1.00 88.06 190 GLN A O 1
ATOM 1537 N N . ARG A 1 191 ? -0.544 5.013 -7.431 1.00 89.88 191 ARG A N 1
ATOM 1538 C CA . ARG A 1 191 ? -0.329 4.632 -8.837 1.00 89.88 191 ARG A CA 1
ATOM 1539 C C . ARG A 1 191 ? 0.456 5.715 -9.564 1.00 89.88 191 ARG A C 1
ATOM 1541 O O . ARG A 1 191 ? 0.080 6.884 -9.547 1.00 89.88 191 ARG A O 1
ATOM 1548 N N . ILE A 1 192 ? 1.541 5.317 -10.216 1.00 92.19 192 ILE A N 1
ATOM 1549 C CA . ILE A 1 192 ? 2.451 6.206 -10.935 1.00 92.19 192 ILE A CA 1
ATOM 1550 C C . ILE A 1 192 ? 2.386 5.848 -12.416 1.00 92.19 192 ILE A C 1
ATOM 1552 O O . ILE A 1 192 ? 2.793 4.757 -12.814 1.00 92.19 192 ILE A O 1
ATOM 1556 N N . MET A 1 193 ? 1.882 6.765 -13.242 1.00 94.81 193 MET A N 1
ATOM 1557 C CA . MET A 1 193 ? 1.939 6.619 -14.696 1.00 94.81 193 MET A CA 1
ATOM 1558 C C . MET A 1 193 ? 3.270 7.163 -15.214 1.00 94.81 193 MET A C 1
ATOM 1560 O O . MET A 1 193 ? 3.558 8.350 -15.078 1.00 94.81 193 MET A O 1
ATOM 1564 N N . VAL A 1 194 ? 4.050 6.310 -15.870 1.00 94.56 194 VAL A N 1
ATOM 1565 C CA . VAL A 1 194 ? 5.312 6.679 -16.513 1.00 94.56 194 VAL A CA 1
ATOM 1566 C C . VAL A 1 194 ? 5.131 6.619 -18.023 1.00 94.56 194 VAL A C 1
ATOM 1568 O O . VAL A 1 194 ? 4.630 5.627 -18.549 1.00 94.56 194 VAL A O 1
ATOM 1571 N N . LYS A 1 195 ? 5.535 7.682 -18.728 1.00 94.38 195 LYS A N 1
ATOM 1572 C CA . LYS A 1 195 ? 5.516 7.752 -20.195 1.00 94.38 195 LYS A CA 1
ATOM 1573 C C . LYS A 1 195 ? 6.929 7.921 -20.744 1.00 94.38 195 LYS A C 1
ATOM 1575 O O . LYS A 1 195 ? 7.601 8.904 -20.445 1.00 94.38 195 LYS A O 1
ATOM 1580 N N . CYS A 1 196 ? 7.345 6.998 -21.598 1.00 91.12 196 CYS A N 1
ATOM 1581 C CA . CYS A 1 196 ? 8.585 7.069 -22.356 1.00 91.12 196 CYS A CA 1
ATOM 1582 C C . CYS A 1 196 ? 8.370 7.979 -23.576 1.00 91.12 196 CYS A C 1
ATOM 1584 O O . CYS A 1 196 ? 7.813 7.556 -24.590 1.00 91.12 196 CYS A O 1
ATOM 1586 N N . LEU A 1 197 ? 8.763 9.252 -23.463 1.00 90.25 197 LEU A N 1
ATOM 1587 C CA . LEU A 1 197 ? 8.539 10.253 -24.515 1.00 90.25 197 LEU A CA 1
ATOM 1588 C C . LEU A 1 197 ? 9.600 10.190 -25.615 1.00 90.25 197 LEU A C 1
ATOM 1590 O O . LEU A 1 197 ? 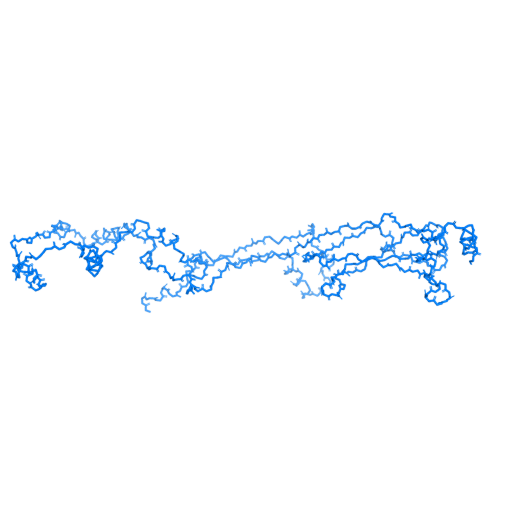9.277 10.095 -26.798 1.00 90.25 197 LEU A O 1
ATOM 1594 N N . SER A 1 198 ? 10.868 10.252 -25.220 1.00 86.06 198 SER A N 1
ATOM 1595 C CA . SER A 1 198 ? 12.005 10.206 -26.131 1.00 86.06 198 SER A CA 1
ATOM 1596 C C . SER A 1 198 ? 13.256 9.766 -25.391 1.00 86.06 198 SER A C 1
ATOM 1598 O O . SER A 1 198 ? 13.473 10.184 -24.255 1.00 86.06 198 SER A O 1
ATOM 1600 N N . LEU A 1 199 ? 14.100 9.009 -26.076 1.00 82.25 199 LEU A N 1
ATOM 1601 C CA . LEU A 1 199 ? 15.436 8.644 -25.640 1.00 82.25 199 LEU A CA 1
ATOM 1602 C C . LEU A 1 199 ? 16.366 8.983 -26.806 1.00 82.25 199 LEU A C 1
ATOM 1604 O O . LEU A 1 199 ? 16.121 8.537 -27.923 1.00 82.25 199 LEU A O 1
ATOM 1608 N N . LYS A 1 200 ? 17.350 9.855 -26.577 1.00 77.56 200 LYS A N 1
ATOM 1609 C CA . LYS A 1 200 ? 18.272 10.330 -27.615 1.00 77.56 200 LYS A CA 1
ATOM 1610 C C . LYS A 1 200 ? 19.696 10.102 -27.146 1.00 77.56 200 LYS A C 1
ATOM 1612 O O . LYS A 1 200 ? 20.067 10.594 -26.083 1.00 77.56 200 LYS A O 1
ATOM 1617 N N . PHE A 1 201 ? 20.465 9.396 -27.958 1.00 74.88 201 PHE A N 1
ATOM 1618 C CA . PHE A 1 201 ? 21.898 9.232 -27.776 1.00 74.88 201 PHE A CA 1
ATOM 1619 C C . PHE A 1 201 ? 22.630 10.047 -28.837 1.00 74.88 201 PHE A C 1
ATOM 1621 O O . PHE A 1 201 ? 22.122 10.256 -29.937 1.00 74.88 201 PHE A O 1
ATOM 1628 N N . GLU A 1 202 ? 23.823 10.525 -28.501 1.00 71.06 202 GLU A N 1
ATOM 1629 C CA . GLU A 1 202 ? 24.704 11.189 -29.469 1.00 71.06 202 GLU A CA 1
ATOM 1630 C C . GLU A 1 202 ? 25.245 10.188 -30.504 1.00 71.06 202 GLU A C 1
ATOM 1632 O O . GLU A 1 202 ? 25.380 10.512 -31.685 1.00 71.06 202 GLU A O 1
ATOM 1637 N N . ILE A 1 203 ? 25.478 8.945 -30.071 1.00 68.38 203 ILE A N 1
ATOM 1638 C CA . ILE A 1 203 ? 25.730 7.786 -30.930 1.00 68.38 203 ILE A CA 1
ATOM 1639 C C . ILE A 1 203 ? 24.410 7.046 -31.136 1.00 68.38 203 ILE A C 1
ATOM 1641 O O . ILE A 1 203 ? 23.887 6.441 -30.206 1.00 68.38 203 ILE A O 1
ATOM 1645 N N . ASP A 1 204 ? 23.911 7.074 -32.368 1.00 71.06 204 ASP A N 1
ATOM 1646 C CA . ASP A 1 204 ? 22.704 6.364 -32.805 1.00 71.06 204 ASP A CA 1
ATOM 1647 C C . ASP A 1 204 ? 23.089 5.413 -33.945 1.00 71.06 204 ASP A C 1
ATOM 1649 O O . ASP A 1 204 ? 22.946 5.738 -35.125 1.00 71.06 204 ASP A O 1
ATOM 1653 N N . ILE A 1 205 ? 23.747 4.308 -33.587 1.00 73.19 205 ILE A N 1
ATOM 1654 C CA . ILE A 1 205 ? 24.361 3.368 -34.545 1.00 73.19 205 ILE A CA 1
ATOM 1655 C C . ILE A 1 205 ? 23.782 1.960 -34.385 1.00 73.19 205 ILE A C 1
ATOM 1657 O O . ILE A 1 205 ? 23.593 1.262 -35.376 1.00 73.19 205 ILE A O 1
ATOM 1661 N N . GLU A 1 206 ? 23.434 1.560 -33.162 1.00 79.44 206 GLU A N 1
ATOM 1662 C CA . GLU A 1 206 ? 22.866 0.244 -32.864 1.00 79.44 206 GLU A CA 1
ATOM 1663 C C . GLU A 1 206 ? 21.505 0.369 -32.163 1.00 79.44 206 GLU A C 1
ATOM 1665 O O . GLU A 1 206 ? 21.269 1.356 -31.462 1.00 79.44 206 GLU A O 1
ATOM 1670 N N . PRO A 1 207 ? 20.601 -0.613 -32.339 1.00 83.81 207 PRO A N 1
ATOM 1671 C CA . PRO A 1 207 ? 19.312 -0.603 -31.665 1.00 83.81 207 PRO A CA 1
ATOM 1672 C C . PRO A 1 207 ? 19.476 -0.778 -30.151 1.00 83.81 207 PRO A C 1
ATOM 1674 O O . PRO A 1 207 ? 20.244 -1.623 -29.680 1.00 83.81 207 PRO A O 1
ATOM 1677 N N . ILE A 1 208 ? 18.701 -0.005 -29.392 1.00 84.69 208 ILE A N 1
ATOM 1678 C CA . ILE A 1 208 ? 18.706 0.003 -27.928 1.00 84.69 208 ILE A CA 1
ATOM 1679 C C . ILE A 1 208 ? 17.328 -0.402 -27.420 1.00 84.69 208 ILE A C 1
ATOM 1681 O O . ILE A 1 208 ? 16.302 0.150 -27.823 1.00 84.69 208 ILE A O 1
ATOM 1685 N N . PHE A 1 209 ? 17.303 -1.352 -26.495 1.00 88.00 209 PHE A N 1
ATOM 1686 C CA . PHE A 1 209 ? 16.085 -1.824 -25.852 1.00 88.00 209 PHE A CA 1
ATOM 1687 C C . PHE A 1 209 ? 16.066 -1.379 -24.397 1.00 88.00 209 PHE A C 1
ATOM 1689 O O . PHE A 1 209 ? 17.048 -1.522 -23.671 1.00 88.00 209 PHE A O 1
ATOM 1696 N N . GLY A 1 210 ? 14.952 -0.795 -23.968 1.00 90.00 210 GLY A N 1
ATOM 1697 C CA . GLY A 1 210 ? 14.805 -0.272 -22.621 1.00 90.00 210 GLY A CA 1
ATOM 1698 C C . GLY A 1 210 ? 13.873 -1.122 -21.777 1.00 90.00 210 GLY A C 1
ATOM 1699 O O . GLY A 1 210 ? 12.888 -1.673 -22.266 1.00 90.00 210 GLY A O 1
ATOM 1700 N N . SER A 1 211 ? 14.147 -1.178 -20.478 1.00 93.88 211 SER A N 1
ATOM 1701 C CA . SER A 1 211 ? 13.176 -1.630 -19.490 1.00 93.88 211 SER A CA 1
ATOM 1702 C C . SER A 1 211 ? 13.147 -0.705 -18.278 1.00 93.88 211 SER A C 1
ATOM 1704 O O . SER A 1 211 ? 14.162 -0.116 -17.904 1.00 93.88 211 SER A O 1
ATOM 1706 N N . LEU A 1 212 ? 11.964 -0.557 -17.688 1.00 95.50 212 LEU A N 1
ATOM 1707 C CA . LEU A 1 212 ? 11.715 0.179 -16.455 1.00 95.50 212 LEU A CA 1
ATOM 1708 C C . LEU A 1 212 ? 11.241 -0.783 -15.372 1.00 95.50 212 LEU A C 1
ATOM 1710 O O . LEU A 1 212 ? 10.373 -1.616 -15.628 1.00 95.50 212 LEU A O 1
ATOM 1714 N N . ALA A 1 213 ? 11.754 -0.626 -14.158 1.00 96.69 213 ALA A N 1
ATOM 1715 C CA . ALA A 1 213 ? 11.198 -1.273 -12.977 1.00 96.69 213 ALA A CA 1
ATOM 1716 C C . ALA A 1 213 ? 11.459 -0.435 -11.722 1.00 96.69 213 ALA A C 1
ATOM 1718 O O . ALA A 1 213 ? 12.401 0.359 -11.669 1.00 96.69 213 ALA A O 1
ATOM 1719 N N . LEU A 1 214 ? 10.622 -0.621 -10.707 1.00 96.19 214 LEU A N 1
ATOM 1720 C CA . LEU A 1 214 ? 10.797 -0.031 -9.391 1.00 96.19 214 LEU A CA 1
ATOM 1721 C C . LEU A 1 214 ? 11.690 -0.920 -8.528 1.00 96.19 214 LEU A C 1
ATOM 1723 O O . LEU A 1 214 ? 11.509 -2.141 -8.461 1.00 96.19 214 LEU A O 1
ATOM 1727 N N . TYR A 1 215 ? 12.629 -0.285 -7.840 1.00 96.62 215 TYR A N 1
ATOM 1728 C CA . TYR A 1 215 ? 13.530 -0.914 -6.886 1.00 96.62 215 TYR A CA 1
ATOM 1729 C C . TYR A 1 215 ? 13.447 -0.197 -5.550 1.00 96.62 215 TYR A C 1
ATOM 1731 O O . TYR A 1 215 ? 13.442 1.030 -5.501 1.00 96.62 215 TYR A O 1
ATOM 1739 N N . ASP A 1 216 ? 13.425 -0.977 -4.480 1.00 95.75 216 ASP A N 1
ATOM 1740 C CA . ASP A 1 216 ? 13.595 -0.483 -3.122 1.00 95.75 216 ASP A CA 1
ATOM 1741 C C . ASP A 1 216 ? 15.076 -0.628 -2.751 1.00 95.75 216 ASP A C 1
ATOM 1743 O O . ASP A 1 216 ? 15.596 -1.747 -2.702 1.00 95.75 216 ASP A O 1
ATOM 1747 N N . ILE A 1 217 ? 15.778 0.490 -2.544 1.00 95.44 217 ILE A N 1
ATOM 1748 C CA . ILE A 1 217 ? 17.212 0.478 -2.206 1.00 95.44 217 ILE A CA 1
ATOM 1749 C C . ILE A 1 217 ? 17.479 0.088 -0.754 1.00 95.44 217 ILE A C 1
ATOM 1751 O O . ILE A 1 217 ? 18.545 -0.465 -0.469 1.00 95.44 217 ILE A O 1
ATOM 1755 N N . ARG A 1 218 ? 16.530 0.333 0.154 1.00 95.25 218 ARG A N 1
ATOM 1756 C CA . ARG A 1 218 ? 16.650 -0.058 1.560 1.00 95.25 218 ARG A CA 1
ATOM 1757 C C . ARG A 1 218 ? 16.612 -1.575 1.672 1.00 95.25 218 ARG A C 1
ATOM 1759 O O . ARG A 1 218 ? 17.450 -2.172 2.342 1.00 95.25 218 ARG A O 1
ATOM 1766 N N . GLU A 1 219 ? 15.694 -2.187 0.936 1.00 93.00 219 GLU A N 1
ATOM 1767 C CA . GLU A 1 219 ? 15.518 -3.638 0.863 1.00 93.00 219 GLU A CA 1
ATOM 1768 C C . GLU A 1 219 ? 16.404 -4.305 -0.207 1.00 93.00 219 GLU A C 1
ATOM 1770 O O . GLU A 1 219 ? 16.494 -5.531 -0.269 1.00 93.00 219 GLU A O 1
ATOM 1775 N N . LYS A 1 220 ? 17.053 -3.506 -1.065 1.00 93.69 220 LYS A N 1
ATOM 1776 C CA . LYS A 1 220 ? 17.883 -3.932 -2.208 1.00 93.69 220 LYS A CA 1
ATOM 1777 C C . LYS A 1 220 ? 17.179 -4.925 -3.140 1.00 93.69 220 LYS A C 1
ATOM 1779 O O . LYS A 1 220 ? 17.802 -5.859 -3.648 1.00 93.69 220 LYS A O 1
ATOM 1784 N N . LYS A 1 221 ? 15.882 -4.730 -3.383 1.00 95.25 221 LYS A N 1
ATOM 1785 C CA . LYS A 1 221 ? 15.052 -5.661 -4.166 1.00 95.25 221 LYS A CA 1
ATOM 1786 C C . LYS A 1 221 ? 14.245 -4.953 -5.246 1.00 95.25 221 LYS A C 1
ATOM 1788 O O . LYS A 1 221 ? 13.834 -3.805 -5.086 1.00 95.25 221 LYS A O 1
ATOM 1793 N N . LYS A 1 222 ? 13.995 -5.664 -6.349 1.00 95.94 222 LYS A N 1
ATOM 1794 C CA . LYS A 1 222 ? 13.032 -5.239 -7.370 1.00 95.94 222 LYS A CA 1
ATOM 1795 C C . LYS A 1 222 ? 11.621 -5.453 -6.827 1.00 95.94 222 LYS A C 1
ATOM 1797 O O . LYS A 1 222 ? 11.313 -6.556 -6.385 1.00 95.94 222 LYS A O 1
ATOM 1802 N N . ILE A 1 223 ? 10.787 -4.419 -6.873 1.00 94.50 223 ILE A N 1
ATOM 1803 C CA . ILE A 1 223 ? 9.429 -4.431 -6.304 1.00 94.50 223 ILE A CA 1
ATOM 1804 C C . ILE A 1 223 ? 8.321 -4.322 -7.359 1.00 94.50 223 ILE A C 1
ATOM 1806 O O . ILE A 1 223 ? 7.148 -4.361 -7.010 1.00 94.50 223 ILE A O 1
ATOM 1810 N N . SER A 1 224 ? 8.668 -4.203 -8.643 1.00 94.75 224 SER A N 1
ATOM 1811 C CA . SER A 1 224 ? 7.703 -4.247 -9.746 1.00 94.75 224 SER A CA 1
ATOM 1812 C C . SER A 1 224 ? 8.125 -5.212 -10.850 1.00 94.75 224 SER A C 1
ATOM 1814 O O . SER A 1 224 ? 9.290 -5.600 -10.968 1.00 94.75 224 SER A O 1
ATOM 1816 N N . GLU A 1 225 ? 7.182 -5.545 -11.725 1.00 93.12 225 GLU A N 1
ATOM 1817 C CA . GLU A 1 225 ? 7.481 -6.176 -13.008 1.00 93.12 225 GLU A CA 1
ATOM 1818 C C . GLU A 1 225 ? 8.285 -5.240 -13.923 1.00 93.12 225 GLU A C 1
ATOM 1820 O O . GLU A 1 225 ? 8.403 -4.035 -13.670 1.00 93.12 225 GLU A O 1
ATOM 1825 N N . ASN A 1 226 ? 8.867 -5.816 -14.978 1.00 94.31 226 ASN A N 1
ATOM 1826 C CA . ASN A 1 226 ? 9.593 -5.055 -15.987 1.00 94.31 226 ASN A CA 1
ATOM 1827 C C . ASN A 1 226 ? 8.608 -4.501 -17.016 1.00 94.31 226 ASN A C 1
ATOM 1829 O O . ASN A 1 226 ? 7.877 -5.259 -17.650 1.00 94.31 226 ASN A O 1
ATOM 1833 N N . PHE A 1 227 ? 8.666 -3.198 -17.252 1.00 94.62 227 PHE A N 1
ATOM 1834 C CA . PHE A 1 227 ? 8.035 -2.579 -18.405 1.00 94.62 227 PHE A CA 1
ATOM 1835 C C . PHE A 1 227 ? 9.064 -2.391 -19.514 1.00 94.62 227 PHE A C 1
ATOM 1837 O O . PHE A 1 227 ? 9.968 -1.566 -19.391 1.00 94.62 227 PHE A O 1
ATOM 1844 N N . TYR A 1 228 ? 8.929 -3.158 -20.588 1.00 92.12 228 TYR A N 1
ATOM 1845 C CA . TYR A 1 228 ? 9.797 -3.062 -21.756 1.00 92.12 228 TYR A CA 1
ATOM 1846 C C . TYR A 1 228 ? 9.289 -1.984 -22.708 1.00 92.12 228 TYR A C 1
ATOM 1848 O O . TYR A 1 228 ? 8.096 -1.929 -22.998 1.00 92.12 228 TYR A O 1
ATOM 1856 N N . PHE A 1 229 ? 10.196 -1.155 -23.216 1.00 90.19 229 PHE A N 1
ATOM 1857 C CA . PHE A 1 229 ? 9.870 -0.105 -24.170 1.00 90.19 229 PHE A CA 1
ATOM 1858 C C . PHE A 1 229 ? 10.892 -0.045 -25.307 1.00 90.19 229 PHE A C 1
ATOM 1860 O O . PHE A 1 229 ? 12.096 -0.219 -25.107 1.00 90.19 229 PHE A O 1
ATOM 1867 N N . ASP A 1 230 ? 10.390 0.256 -26.502 1.00 88.38 230 ASP A N 1
ATOM 1868 C CA . ASP A 1 230 ? 11.180 0.435 -27.716 1.00 88.38 230 ASP A CA 1
ATOM 1869 C C . ASP A 1 230 ? 10.998 1.856 -28.280 1.00 88.38 230 ASP A C 1
ATOM 1871 O O . ASP A 1 230 ? 9.932 2.231 -28.787 1.00 88.38 230 ASP A O 1
ATOM 1875 N N . LEU A 1 231 ? 12.069 2.650 -28.199 1.00 87.38 231 LEU A N 1
ATOM 1876 C CA . LEU A 1 231 ? 12.149 4.007 -28.751 1.00 87.38 231 LEU A CA 1
ATOM 1877 C C . LEU A 1 231 ? 13.091 4.109 -29.961 1.00 87.38 231 LEU A C 1
ATOM 1879 O O . LEU A 1 231 ? 13.452 5.219 -30.347 1.00 87.38 231 LEU A O 1
ATOM 1883 N N . ASN A 1 232 ? 13.454 2.983 -30.582 1.00 86.56 232 ASN A N 1
ATOM 1884 C CA . ASN A 1 232 ? 14.287 2.978 -31.782 1.00 86.56 232 ASN A CA 1
ATOM 1885 C C . ASN A 1 232 ? 13.599 3.702 -32.953 1.00 86.56 232 ASN A C 1
ATOM 1887 O O . ASN A 1 232 ? 12.366 3.668 -33.102 1.00 86.56 232 ASN A O 1
ATOM 1891 N N . SER A 1 233 ? 14.410 4.342 -33.801 1.00 85.94 233 SER A N 1
ATOM 1892 C CA . SER A 1 233 ? 13.958 5.018 -35.021 1.00 85.94 233 SER A CA 1
ATOM 1893 C C . SER A 1 233 ? 13.382 4.027 -36.042 1.00 85.94 233 SER A C 1
ATOM 1895 O O . SER A 1 233 ? 13.672 2.828 -36.005 1.00 85.94 233 SER A O 1
ATOM 1897 N N . ASP A 1 234 ? 12.582 4.513 -36.998 1.00 85.50 234 ASP A N 1
ATOM 1898 C CA . ASP A 1 234 ? 12.024 3.656 -38.057 1.00 85.50 234 ASP A CA 1
ATOM 1899 C C . ASP A 1 234 ? 13.119 2.996 -38.910 1.00 85.50 234 ASP A C 1
ATOM 1901 O O . ASP A 1 234 ? 12.943 1.874 -39.385 1.00 85.50 234 ASP A O 1
ATOM 1905 N N . GLN A 1 235 ? 14.276 3.655 -39.044 1.00 84.81 235 GLN A N 1
ATOM 1906 C CA . GLN A 1 235 ? 15.459 3.100 -39.699 1.00 84.81 235 GLN A CA 1
ATOM 1907 C C . GLN A 1 235 ? 15.984 1.863 -38.953 1.00 84.81 235 GLN A C 1
ATOM 1909 O O . GLN A 1 235 ? 16.116 0.801 -39.560 1.00 84.81 235 GLN A O 1
ATOM 1914 N N . MET A 1 236 ? 16.219 1.969 -37.640 1.00 85.25 236 MET A N 1
ATOM 1915 C CA . MET A 1 236 ? 16.671 0.844 -36.809 1.00 85.25 236 MET A CA 1
ATOM 1916 C C . MET A 1 236 ? 15.643 -0.289 -36.770 1.00 85.25 236 MET A C 1
ATOM 1918 O O . MET A 1 236 ? 15.992 -1.462 -36.895 1.00 85.25 236 MET A O 1
ATOM 1922 N N . LYS A 1 237 ? 14.351 0.044 -36.688 1.00 85.25 237 LYS A N 1
ATOM 1923 C CA . LYS A 1 237 ? 13.268 -0.946 -36.795 1.00 85.25 237 LYS A CA 1
ATOM 1924 C C . LYS A 1 237 ? 13.274 -1.647 -38.152 1.00 85.25 237 LYS A C 1
ATOM 1926 O O . LYS A 1 237 ? 13.012 -2.844 -38.220 1.00 85.25 237 LYS A O 1
ATOM 1931 N N . GLY A 1 238 ? 13.610 -0.927 -39.222 1.00 83.50 238 GLY A N 1
ATOM 1932 C CA . GLY A 1 238 ? 13.835 -1.491 -40.551 1.00 83.50 238 GLY A CA 1
ATOM 1933 C C . GLY A 1 238 ? 14.956 -2.532 -40.574 1.00 83.50 238 GLY A C 1
ATOM 1934 O O . GLY A 1 238 ? 14.768 -3.595 -41.160 1.00 83.50 238 GLY A O 1
ATOM 1935 N N . MET A 1 239 ? 16.069 -2.270 -39.883 1.00 82.25 239 MET A N 1
ATOM 1936 C CA . MET A 1 239 ? 17.194 -3.211 -39.759 1.00 82.25 239 MET A CA 1
ATOM 1937 C C . MET A 1 239 ? 16.837 -4.464 -38.948 1.00 82.25 239 MET A C 1
ATOM 1939 O O . MET A 1 239 ? 17.348 -5.543 -39.228 1.00 82.25 239 MET A O 1
ATOM 1943 N N . LEU A 1 240 ? 15.948 -4.340 -37.959 1.00 82.62 240 LEU A N 1
ATOM 1944 C CA . LEU A 1 240 ? 15.531 -5.447 -37.091 1.00 82.62 240 LEU A CA 1
ATOM 1945 C C . LEU A 1 240 ? 14.457 -6.349 -37.712 1.00 82.62 240 LEU A C 1
ATOM 1947 O O . LEU A 1 240 ? 14.398 -7.533 -37.388 1.00 82.62 240 LEU A O 1
ATOM 1951 N N . LYS A 1 241 ? 13.614 -5.826 -38.614 1.00 82.69 241 LYS A N 1
ATOM 1952 C CA . LYS A 1 241 ? 12.502 -6.574 -39.239 1.00 82.69 241 LYS A CA 1
ATOM 1953 C C . LYS A 1 241 ? 12.878 -7.957 -39.801 1.00 82.69 241 LYS A C 1
ATOM 1955 O O . LYS A 1 241 ? 12.093 -8.880 -39.596 1.00 82.69 241 LYS A O 1
ATOM 1960 N N . PRO A 1 242 ? 14.026 -8.149 -40.483 1.00 81.75 242 PRO A N 1
ATOM 1961 C CA . PRO A 1 242 ? 14.428 -9.465 -40.989 1.00 81.75 242 PRO A CA 1
ATOM 1962 C C . PRO A 1 242 ? 14.756 -10.486 -39.891 1.00 81.75 242 PRO A C 1
ATOM 1964 O O . PRO A 1 242 ? 14.658 -11.686 -40.127 1.00 81.75 242 PRO A O 1
ATOM 1967 N N . HIS A 1 243 ? 15.149 -10.020 -38.704 1.00 81.00 243 HIS A N 1
ATOM 1968 C CA . HIS A 1 243 ? 15.621 -10.857 -37.598 1.00 81.00 243 HIS A CA 1
ATOM 1969 C C . HIS A 1 243 ? 14.584 -11.019 -36.479 1.00 81.00 243 HIS A C 1
ATOM 1971 O O . HIS A 1 243 ? 14.656 -11.979 -35.714 1.00 81.00 243 HIS A O 1
ATOM 1977 N N . THR A 1 244 ? 13.591 -10.129 -36.420 1.00 79.19 244 THR A N 1
ATOM 1978 C CA . THR A 1 244 ? 12.535 -10.124 -35.401 1.00 79.19 244 THR A CA 1
ATOM 1979 C C . THR A 1 244 ? 11.159 -10.156 -36.074 1.00 79.19 244 THR A C 1
ATOM 1981 O O . THR A 1 244 ? 10.501 -9.120 -36.194 1.00 79.19 244 THR A O 1
ATOM 1984 N N . PRO A 1 245 ? 10.696 -11.333 -36.535 1.00 71.25 245 PRO A N 1
ATOM 1985 C CA . PRO A 1 245 ? 9.453 -11.449 -37.302 1.00 71.25 245 PRO A CA 1
ATOM 1986 C C . PRO A 1 245 ? 8.197 -11.170 -36.465 1.00 71.25 245 PRO A C 1
ATOM 1988 O O . PRO A 1 245 ? 7.158 -10.819 -37.018 1.00 71.25 245 PRO A O 1
ATOM 1991 N N . HIS A 1 246 ? 8.284 -11.310 -35.139 1.00 76.94 246 HIS A N 1
ATOM 1992 C CA . HIS A 1 246 ? 7.176 -11.070 -34.224 1.00 76.94 246 HIS A CA 1
ATOM 1993 C C . HIS A 1 246 ? 7.601 -10.117 -33.105 1.00 76.94 246 HIS A C 1
ATOM 1995 O O . HIS A 1 246 ? 8.446 -10.455 -32.277 1.00 76.94 246 HIS A O 1
ATOM 2001 N N . VAL A 1 247 ? 6.988 -8.934 -33.065 1.00 78.62 247 VAL A N 1
ATOM 2002 C CA . VAL A 1 247 ? 7.187 -7.942 -32.002 1.00 78.62 247 VAL A CA 1
ATOM 2003 C C . VAL A 1 247 ? 5.985 -7.995 -31.069 1.00 78.62 247 VAL A C 1
ATOM 2005 O O . VAL A 1 247 ? 4.843 -7.887 -31.514 1.00 78.62 247 VAL A O 1
ATOM 2008 N N . ALA A 1 248 ? 6.227 -8.174 -29.772 1.00 80.69 248 ALA A N 1
ATOM 2009 C CA . ALA A 1 248 ? 5.155 -8.166 -28.788 1.00 80.69 248 ALA A CA 1
ATOM 2010 C C . ALA A 1 248 ? 4.531 -6.763 -28.695 1.00 80.69 248 ALA A C 1
ATOM 2012 O O . ALA A 1 248 ? 5.230 -5.757 -28.611 1.00 80.69 248 ALA A O 1
ATOM 2013 N N . ILE A 1 249 ? 3.200 -6.679 -28.671 1.00 81.88 249 ILE A N 1
ATOM 2014 C CA . ILE A 1 249 ? 2.495 -5.387 -28.588 1.00 81.88 249 ILE A CA 1
ATOM 2015 C C . ILE A 1 249 ? 2.904 -4.626 -27.316 1.00 81.88 249 ILE A C 1
ATOM 2017 O O . ILE A 1 249 ? 3.059 -3.406 -27.341 1.00 81.88 249 ILE A O 1
ATOM 2021 N N . SER A 1 250 ? 3.158 -5.349 -26.223 1.00 81.44 250 SER A N 1
ATOM 2022 C CA . SER A 1 250 ? 3.615 -4.781 -24.953 1.00 81.44 250 SER A CA 1
ATOM 2023 C C . SER A 1 250 ? 4.944 -4.030 -25.064 1.00 81.44 250 SER A C 1
ATOM 2025 O O . SER A 1 250 ? 5.098 -3.013 -24.400 1.00 81.44 250 SER A O 1
ATOM 2027 N N . THR A 1 251 ? 5.873 -4.448 -25.934 1.00 80.56 251 THR A N 1
ATOM 2028 C CA . THR A 1 251 ? 7.165 -3.756 -26.115 1.00 80.56 251 THR A CA 1
ATOM 2029 C C . THR A 1 251 ? 7.047 -2.483 -26.955 1.00 80.56 251 THR A C 1
ATOM 2031 O O . THR A 1 251 ? 7.943 -1.642 -26.936 1.00 80.56 251 THR A O 1
ATOM 2034 N N . LEU A 1 252 ? 5.940 -2.320 -27.688 1.00 81.62 252 LEU A N 1
ATOM 2035 C CA . LEU A 1 252 ? 5.619 -1.102 -28.442 1.00 81.62 252 LEU A CA 1
ATOM 2036 C C . LEU A 1 252 ? 4.916 -0.045 -27.580 1.00 81.62 252 LEU A C 1
ATOM 2038 O O . LEU A 1 252 ? 4.753 1.101 -28.012 1.00 81.62 252 LEU A O 1
ATOM 2042 N N . ALA A 1 253 ? 4.484 -0.415 -26.372 1.00 86.81 253 ALA A N 1
ATOM 2043 C CA . ALA A 1 253 ? 3.849 0.510 -25.455 1.00 86.81 253 ALA A CA 1
ATOM 2044 C C . ALA A 1 253 ? 4.833 1.610 -25.031 1.00 86.81 253 ALA A C 1
ATOM 2046 O O . ALA A 1 253 ? 6.012 1.377 -24.772 1.00 86.81 253 ALA A O 1
ATOM 2047 N N . ARG A 1 254 ? 4.326 2.841 -24.931 1.00 89.19 254 ARG A N 1
ATOM 2048 C CA . ARG A 1 254 ? 5.098 4.008 -24.466 1.00 89.19 254 ARG A CA 1
ATOM 2049 C C . ARG A 1 254 ? 4.731 4.448 -23.059 1.00 89.19 254 ARG A C 1
ATOM 2051 O O . ARG A 1 254 ? 5.264 5.442 -22.576 1.00 89.19 254 ARG A O 1
ATOM 2058 N N . SER A 1 255 ? 3.799 3.761 -22.417 1.00 93.12 255 SER A N 1
ATOM 2059 C CA . SER A 1 255 ? 3.302 4.133 -21.101 1.00 93.12 255 SER A CA 1
ATOM 2060 C C . SER A 1 255 ? 3.053 2.912 -20.240 1.00 93.12 255 SER A C 1
ATOM 2062 O O . SER A 1 255 ? 2.510 1.924 -20.728 1.00 93.12 255 SER A O 1
ATOM 2064 N N . ALA A 1 256 ? 3.382 3.037 -18.961 1.00 92.94 256 ALA A N 1
ATOM 2065 C CA . ALA A 1 256 ? 3.155 2.028 -17.941 1.00 92.94 256 ALA A CA 1
ATOM 2066 C C . ALA A 1 256 ? 2.554 2.663 -16.693 1.00 92.94 256 ALA A C 1
ATOM 2068 O O . ALA A 1 256 ? 2.789 3.840 -16.415 1.00 92.94 256 ALA A O 1
ATOM 2069 N N . ILE A 1 257 ? 1.805 1.872 -15.931 1.00 93.00 257 ILE A N 1
ATOM 2070 C CA . ILE A 1 257 ? 1.317 2.255 -14.609 1.00 93.00 257 ILE A CA 1
ATOM 2071 C C . ILE A 1 257 ? 1.977 1.326 -13.598 1.00 93.00 257 ILE A C 1
ATOM 2073 O O . ILE A 1 257 ? 1.818 0.112 -13.683 1.00 93.00 257 ILE A O 1
ATOM 2077 N N . PHE A 1 258 ? 2.692 1.903 -12.640 1.00 93.69 258 PHE A N 1
ATOM 2078 C CA . PHE A 1 258 ? 3.274 1.182 -11.515 1.00 93.69 258 PHE A CA 1
ATOM 2079 C C . PHE A 1 258 ? 2.432 1.432 -10.266 1.00 93.69 258 PHE A C 1
ATOM 2081 O O . PHE A 1 258 ? 2.143 2.582 -9.940 1.00 93.69 258 PHE A O 1
ATOM 2088 N N . SER A 1 259 ? 2.041 0.366 -9.573 1.00 90.12 259 SER A N 1
ATOM 2089 C CA . SER A 1 259 ? 1.317 0.449 -8.302 1.00 90.12 259 SER A CA 1
ATOM 2090 C C . SER A 1 259 ? 2.292 0.248 -7.142 1.00 90.12 259 SER A C 1
ATOM 2092 O O . SER A 1 259 ? 3.017 -0.743 -7.111 1.00 90.12 259 SER A O 1
ATOM 2094 N N . VAL A 1 260 ? 2.309 1.183 -6.194 1.00 91.12 260 VAL A N 1
ATOM 2095 C CA . VAL A 1 260 ? 3.187 1.184 -5.020 1.00 91.12 260 VAL A CA 1
ATOM 2096 C C . VAL A 1 260 ? 2.332 1.106 -3.767 1.00 91.12 260 VAL A C 1
ATOM 2098 O O . VAL A 1 260 ? 1.778 2.112 -3.336 1.00 91.12 260 VAL A O 1
ATOM 2101 N N . THR A 1 261 ? 2.237 -0.087 -3.181 1.00 87.12 261 THR A N 1
ATOM 2102 C CA . THR A 1 261 ? 1.465 -0.350 -1.958 1.00 87.12 261 THR A CA 1
ATOM 2103 C C . THR A 1 261 ? 1.946 0.546 -0.815 1.00 87.12 261 THR A C 1
ATOM 2105 O O . THR A 1 261 ? 1.177 1.349 -0.302 1.00 87.12 261 THR A O 1
ATOM 2108 N N . TYR A 1 262 ? 3.235 0.508 -0.479 1.00 87.75 262 TYR A N 1
ATOM 2109 C CA . TYR A 1 262 ? 3.807 1.312 0.605 1.00 87.75 262 TYR A CA 1
ATOM 2110 C C . TYR A 1 262 ? 4.812 2.320 0.039 1.00 87.75 262 TYR A C 1
ATOM 2112 O O . TYR A 1 262 ? 5.948 1.936 -0.249 1.00 87.75 262 TYR A O 1
ATOM 2120 N N . PRO A 1 263 ? 4.416 3.588 -0.185 1.00 89.00 263 PRO A N 1
ATOM 2121 C CA . PRO A 1 263 ? 5.329 4.591 -0.713 1.00 89.00 263 PRO A CA 1
ATOM 2122 C C . PRO A 1 263 ? 6.462 4.847 0.284 1.00 89.00 263 PRO A C 1
ATOM 2124 O O . PRO A 1 263 ? 6.241 4.987 1.485 1.00 89.00 263 PRO A O 1
ATOM 2127 N N . SER A 1 264 ? 7.685 4.910 -0.231 1.00 91.06 264 SER A N 1
ATOM 2128 C CA . SER A 1 264 ? 8.901 5.130 0.545 1.00 91.06 264 SER A CA 1
ATOM 2129 C C . SER A 1 264 ? 9.848 6.034 -0.250 1.00 91.06 264 SER A C 1
ATOM 2131 O O . SER A 1 264 ? 9.905 5.903 -1.477 1.00 91.06 264 SER A O 1
ATOM 2133 N N . PRO A 1 265 ? 10.609 6.931 0.409 1.00 94.12 265 PRO A N 1
ATOM 2134 C CA . PRO A 1 265 ? 11.655 7.716 -0.254 1.00 94.12 265 PRO A CA 1
ATOM 2135 C C . PRO A 1 265 ? 12.780 6.841 -0.833 1.00 94.12 265 PRO A C 1
ATOM 2137 O O . PRO A 1 265 ? 13.541 7.306 -1.676 1.00 94.12 265 PRO A O 1
ATOM 2140 N N . ASP A 1 266 ? 12.859 5.576 -0.413 1.00 95.62 266 ASP A N 1
ATOM 2141 C CA . ASP A 1 266 ? 13.840 4.591 -0.869 1.00 95.62 266 ASP A CA 1
ATOM 2142 C C . ASP A 1 266 ? 13.405 3.847 -2.148 1.00 95.62 266 ASP A C 1
ATOM 2144 O O . ASP A 1 266 ? 14.063 2.895 -2.572 1.00 95.62 266 ASP A O 1
ATOM 2148 N N . ILE A 1 267 ? 12.290 4.238 -2.773 1.00 95.44 267 ILE A N 1
ATOM 2149 C CA . ILE A 1 267 ? 11.819 3.631 -4.022 1.00 95.44 267 ILE A CA 1
ATOM 2150 C C . ILE A 1 267 ? 12.307 4.449 -5.215 1.00 95.44 267 ILE A C 1
ATOM 2152 O O . ILE A 1 267 ? 11.966 5.620 -5.376 1.00 95.44 267 ILE A O 1
ATOM 2156 N N . PHE A 1 268 ? 13.051 3.793 -6.101 1.00 96.25 268 PHE A N 1
ATOM 2157 C CA . PHE A 1 268 ? 13.619 4.395 -7.300 1.00 96.25 268 PHE A CA 1
ATOM 2158 C C . PHE A 1 268 ? 13.104 3.705 -8.559 1.00 96.25 268 PHE A C 1
ATOM 2160 O O . PHE A 1 268 ? 13.016 2.478 -8.633 1.00 96.25 268 PHE A O 1
ATOM 2167 N N . LEU A 1 269 ? 12.811 4.508 -9.583 1.00 95.69 269 LEU A N 1
ATOM 2168 C CA . LEU A 1 269 ? 12.588 4.016 -10.936 1.00 95.69 269 LEU A CA 1
ATOM 2169 C C . LEU A 1 269 ? 13.943 3.788 -11.605 1.00 95.69 269 LEU A C 1
ATOM 2171 O O . LEU A 1 269 ? 14.697 4.731 -11.840 1.00 95.69 269 LEU A O 1
ATOM 2175 N N . VAL A 1 270 ? 14.238 2.535 -11.929 1.00 95.19 270 VAL A N 1
ATOM 2176 C CA . VAL A 1 270 ? 15.479 2.148 -12.595 1.00 95.19 270 VAL A CA 1
ATOM 2177 C C . VAL A 1 270 ? 15.201 1.924 -14.071 1.00 95.19 270 VAL A C 1
ATOM 2179 O O . VAL A 1 270 ? 14.309 1.156 -14.438 1.00 95.19 270 VAL A O 1
ATOM 2182 N N . ILE A 1 271 ? 15.994 2.588 -14.910 1.00 93.06 271 ILE A N 1
ATOM 2183 C CA . ILE A 1 271 ? 16.011 2.378 -16.356 1.00 93.06 271 ILE A CA 1
ATOM 2184 C C . ILE A 1 271 ? 17.192 1.475 -16.682 1.00 93.06 271 ILE A C 1
ATOM 2186 O O . ILE A 1 271 ? 18.342 1.842 -16.441 1.00 93.06 271 ILE A O 1
ATOM 2190 N N . LYS A 1 272 ? 16.914 0.302 -17.246 1.00 92.12 272 LYS A N 1
ATOM 2191 C CA . LYS A 1 272 ? 17.937 -0.580 -17.803 1.00 92.12 272 LYS A CA 1
ATOM 2192 C C . LYS A 1 272 ? 17.905 -0.468 -19.318 1.00 92.12 272 LYS A C 1
ATOM 2194 O O . LYS A 1 272 ? 16.863 -0.695 -19.929 1.00 92.12 272 LYS A O 1
ATOM 2199 N N . LEU A 1 273 ? 19.049 -0.139 -19.902 1.00 87.81 273 LEU A N 1
ATOM 2200 C CA . LEU A 1 273 ? 19.243 -0.071 -21.343 1.00 87.81 273 LEU A CA 1
ATOM 2201 C C . LEU A 1 273 ? 20.109 -1.251 -21.771 1.00 87.81 273 LEU A C 1
ATOM 2203 O O . LEU A 1 273 ? 21.224 -1.425 -21.281 1.00 87.81 273 LEU A O 1
ATOM 2207 N N . GLU A 1 274 ? 19.573 -2.070 -22.660 1.00 85.12 274 GLU A N 1
ATOM 2208 C CA . GLU A 1 274 ? 20.256 -3.193 -23.279 1.00 85.12 274 GLU A CA 1
ATOM 2209 C C . GLU A 1 274 ? 20.625 -2.803 -24.706 1.00 85.12 274 GLU A C 1
ATOM 2211 O O . GLU A 1 274 ? 19.771 -2.416 -25.505 1.00 85.12 274 GLU A O 1
ATOM 2216 N N . LYS A 1 275 ? 21.915 -2.895 -25.015 1.00 77.31 275 LYS A N 1
ATOM 2217 C CA . LYS A 1 275 ? 22.433 -2.756 -26.374 1.00 77.31 275 LYS A CA 1
ATOM 2218 C C . LYS A 1 275 ? 22.769 -4.125 -26.946 1.00 77.31 275 LYS A C 1
ATOM 2220 O O . LYS A 1 275 ? 23.163 -5.033 -26.209 1.00 77.31 275 LYS A O 1
ATOM 2225 N N . VAL A 1 276 ? 22.654 -4.258 -28.260 1.00 73.62 276 VAL A N 1
ATOM 2226 C CA . VAL A 1 276 ? 23.109 -5.447 -28.982 1.00 73.62 276 VAL A CA 1
ATOM 2227 C C . VAL A 1 276 ? 24.618 -5.318 -29.172 1.00 73.62 276 VAL A C 1
ATOM 2229 O O . VAL A 1 276 ? 25.068 -4.688 -30.115 1.00 73.62 276 VAL A O 1
ATOM 2232 N N . LEU A 1 277 ? 25.402 -5.856 -28.234 1.00 62.53 277 LEU A N 1
ATOM 2233 C CA . LEU A 1 277 ? 26.863 -5.759 -28.279 1.00 62.53 277 LEU A CA 1
ATOM 2234 C C . LEU A 1 277 ? 27.421 -6.267 -29.618 1.00 62.53 277 LEU A C 1
ATOM 2236 O O . LEU A 1 277 ? 27.161 -7.404 -30.020 1.00 62.53 277 LEU A O 1
ATOM 2240 N N . GLN A 1 278 ? 28.248 -5.441 -30.259 1.00 63.72 278 GLN A N 1
ATOM 2241 C CA . GLN A 1 278 ? 29.202 -5.896 -31.267 1.00 63.72 278 GLN A CA 1
ATOM 2242 C C . GLN A 1 278 ? 30.200 -6.883 -30.627 1.00 63.72 278 GLN A C 1
ATOM 2244 O O . GLN A 1 278 ? 30.414 -6.870 -29.414 1.00 63.72 278 GLN A O 1
ATOM 2249 N N . GLN A 1 279 ? 30.799 -7.772 -31.426 1.00 58.41 279 GLN A N 1
ATOM 2250 C CA . GLN A 1 279 ? 31.806 -8.719 -30.932 1.00 58.41 279 GLN A CA 1
ATOM 2251 C C . GLN A 1 279 ? 33.017 -7.958 -30.360 1.00 58.41 279 GLN A C 1
ATOM 2253 O O . GLN A 1 279 ? 33.716 -7.282 -31.109 1.00 58.41 279 GLN A O 1
ATOM 2258 N N . GLY A 1 280 ? 33.267 -8.078 -29.053 1.00 66.81 280 GLY A N 1
ATOM 2259 C CA . GLY A 1 280 ? 34.384 -7.424 -28.364 1.00 66.81 280 GLY A CA 1
ATOM 2260 C C . GLY A 1 280 ? 34.218 -7.414 -26.842 1.00 66.81 280 GLY A C 1
ATOM 2261 O O . GLY A 1 280 ? 33.202 -7.874 -26.312 1.00 66.81 280 GLY A O 1
ATOM 2262 N N . ASP A 1 281 ? 35.215 -6.885 -26.133 1.00 74.62 281 ASP A N 1
ATOM 2263 C CA . ASP A 1 281 ? 35.165 -6.751 -24.676 1.00 74.62 281 ASP A CA 1
ATOM 2264 C C . ASP A 1 281 ? 34.216 -5.620 -24.247 1.00 74.62 281 ASP A C 1
ATOM 2266 O O . ASP A 1 281 ? 34.074 -4.590 -24.916 1.00 74.62 281 ASP A O 1
ATOM 2270 N N . ILE A 1 282 ? 33.560 -5.787 -23.091 1.00 72.06 282 ILE A N 1
ATOM 2271 C CA . ILE A 1 282 ? 32.511 -4.858 -22.637 1.00 72.06 282 ILE A CA 1
ATOM 2272 C C . ILE A 1 282 ? 33.027 -3.427 -22.445 1.00 72.06 282 ILE A C 1
ATOM 2274 O O . ILE A 1 282 ? 32.290 -2.483 -22.727 1.00 72.06 282 ILE A O 1
ATOM 2278 N N . GLY A 1 283 ? 34.290 -3.286 -22.020 1.00 72.12 283 GLY A N 1
ATOM 2279 C CA . GLY A 1 283 ? 34.965 -2.002 -21.828 1.00 72.12 283 GLY A CA 1
ATOM 2280 C C . GLY A 1 283 ? 35.147 -1.232 -23.135 1.00 72.12 283 GLY A C 1
ATOM 2281 O O . GLY A 1 283 ? 34.823 -0.049 -23.196 1.00 72.12 283 GLY A O 1
ATOM 2282 N N . GLU A 1 284 ? 35.573 -1.913 -24.201 1.00 72.38 284 GLU A N 1
ATOM 2283 C CA . GLU A 1 284 ? 35.747 -1.314 -25.532 1.00 72.38 284 GLU A CA 1
ATOM 2284 C C . GLU A 1 284 ? 34.398 -0.934 -26.147 1.00 72.38 284 GLU A C 1
ATOM 2286 O O . GLU A 1 284 ? 34.240 0.128 -26.744 1.00 72.38 284 GLU A O 1
ATOM 2291 N N . CYS A 1 285 ? 33.379 -1.770 -25.937 1.00 70.12 285 CYS A N 1
ATOM 2292 C CA . CYS A 1 285 ? 32.050 -1.519 -26.476 1.00 70.12 285 CYS A CA 1
ATOM 2293 C C . CYS A 1 285 ? 31.325 -0.373 -25.745 1.00 70.12 285 CYS A C 1
ATOM 2295 O O . CYS A 1 285 ? 30.426 0.245 -26.318 1.00 70.12 285 CYS A O 1
ATOM 2297 N N . CYS A 1 286 ? 31.585 -0.140 -24.451 1.00 73.44 286 CYS A N 1
ATOM 2298 C CA . CYS A 1 286 ? 30.915 0.914 -23.673 1.00 73.44 286 CYS A CA 1
ATOM 2299 C C . CYS A 1 286 ? 31.635 2.268 -23.724 1.00 73.44 286 CYS A C 1
ATOM 2301 O O . CYS A 1 286 ? 30.983 3.289 -23.507 1.00 73.44 286 CYS A O 1
ATOM 2303 N N . GLU A 1 287 ? 32.930 2.292 -24.055 1.00 73.06 287 GLU A N 1
ATOM 2304 C CA . GLU A 1 287 ? 33.743 3.509 -24.182 1.00 73.06 287 GLU A CA 1
ATOM 2305 C C . GLU A 1 287 ? 33.081 4.603 -25.047 1.00 73.06 287 GLU A C 1
ATOM 2307 O O . GLU A 1 287 ? 32.988 5.741 -24.570 1.00 73.06 287 GLU A O 1
ATOM 2312 N N . PRO A 1 288 ? 32.514 4.302 -26.240 1.00 68.94 288 PRO A N 1
ATOM 2313 C CA . PRO A 1 288 ? 31.866 5.314 -27.070 1.00 68.94 288 PRO A CA 1
ATOM 2314 C C . PRO A 1 288 ? 30.679 5.974 -26.364 1.00 68.94 288 PRO A C 1
ATOM 2316 O O . PRO A 1 288 ? 30.418 7.148 -26.568 1.00 68.94 288 PRO A O 1
ATOM 2319 N N . TYR A 1 289 ? 29.981 5.260 -25.484 1.00 69.12 289 TYR A N 1
ATOM 2320 C CA . TYR A 1 289 ? 28.802 5.777 -24.787 1.00 69.12 289 TYR A CA 1
ATOM 2321 C C . TYR A 1 289 ? 29.134 6.514 -23.482 1.00 69.12 289 TYR A C 1
ATOM 2323 O O . TYR A 1 289 ? 28.288 7.241 -22.964 1.00 69.12 289 TYR A O 1
ATOM 2331 N N . MET A 1 290 ? 30.340 6.329 -22.935 1.00 69.38 290 MET A N 1
ATOM 2332 C CA . MET A 1 290 ? 30.744 6.877 -21.633 1.00 69.38 290 MET A CA 1
ATOM 2333 C C . MET A 1 290 ? 31.705 8.069 -21.737 1.00 69.38 290 MET A C 1
ATOM 2335 O O . MET A 1 290 ? 31.664 8.953 -20.885 1.00 69.38 290 MET A O 1
ATOM 2339 N N . VAL A 1 291 ? 32.572 8.099 -22.756 1.00 62.09 291 VAL A N 1
ATOM 2340 C CA . VAL A 1 291 ? 33.753 8.991 -22.805 1.00 62.09 291 VAL A CA 1
ATOM 2341 C C . VAL A 1 291 ? 33.548 10.233 -23.689 1.00 62.09 291 VAL A C 1
ATOM 2343 O O . VAL A 1 291 ? 34.350 11.162 -23.666 1.00 62.09 291 VAL A O 1
ATOM 2346 N N . MET A 1 292 ? 32.438 10.332 -24.425 1.00 57.00 292 MET A N 1
ATOM 2347 C CA . MET A 1 292 ? 32.213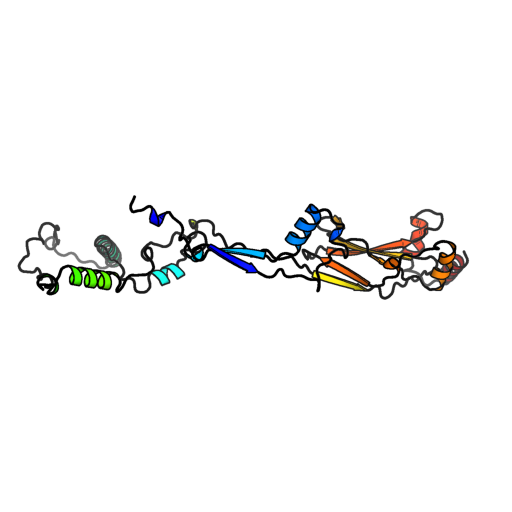 11.405 -25.411 1.00 57.00 292 MET A CA 1
ATOM 2348 C C . MET A 1 292 ? 32.018 12.825 -24.858 1.00 57.00 292 MET A C 1
ATOM 2350 O O . MET A 1 292 ? 31.861 13.759 -25.637 1.00 57.00 292 MET A O 1
ATOM 2354 N N . LYS A 1 293 ? 32.076 13.036 -23.540 1.00 54.12 293 LYS A N 1
ATOM 2355 C CA . LYS A 1 293 ? 31.845 14.361 -22.950 1.00 54.12 293 LYS A CA 1
ATOM 2356 C C . LYS A 1 293 ? 32.996 15.368 -23.084 1.00 54.12 293 LYS A C 1
ATOM 2358 O O . LYS A 1 293 ? 32.762 16.529 -22.765 1.00 54.12 293 LYS A O 1
ATOM 2363 N N . GLU A 1 294 ? 34.200 14.991 -23.535 1.00 48.50 294 GLU A N 1
ATOM 2364 C CA . GLU A 1 294 ? 35.375 15.877 -23.364 1.00 48.50 294 GLU A CA 1
ATOM 2365 C C . GLU A 1 294 ? 36.228 16.236 -24.595 1.00 48.50 294 GLU A C 1
ATOM 2367 O O . GLU A 1 294 ? 37.264 16.873 -24.418 1.00 48.50 294 GLU A O 1
ATOM 2372 N N . SER A 1 295 ? 35.848 15.965 -25.853 1.00 47.75 295 SER A N 1
ATOM 2373 C CA . SER A 1 295 ? 36.592 16.616 -26.959 1.00 47.75 295 SER A CA 1
ATOM 2374 C C . SER A 1 295 ? 35.871 16.733 -28.303 1.00 47.75 295 SER A C 1
ATOM 2376 O O . SER A 1 295 ? 35.858 15.812 -29.116 1.00 47.75 295 SER A O 1
ATOM 2378 N N . ASP A 1 296 ? 35.421 17.953 -28.607 1.00 53.53 296 ASP A N 1
ATOM 2379 C CA . ASP A 1 296 ? 35.122 18.430 -29.961 1.00 53.53 296 ASP A CA 1
ATOM 2380 C C . ASP A 1 296 ? 36.401 18.450 -30.820 1.00 53.53 296 ASP A C 1
ATOM 2382 O O . ASP A 1 296 ? 37.023 19.488 -31.048 1.00 53.53 296 ASP A O 1
ATOM 2386 N N . SER A 1 297 ? 36.836 17.290 -31.313 1.00 59.38 297 SER A N 1
ATOM 2387 C CA . SER A 1 297 ? 37.841 17.234 -32.376 1.00 59.38 297 SER A CA 1
ATOM 2388 C C . SER A 1 297 ? 37.295 16.509 -33.594 1.00 59.38 297 SER A C 1
ATOM 2390 O O . SER A 1 297 ? 36.621 15.491 -33.490 1.00 59.38 297 SER A O 1
ATOM 2392 N N . SER A 1 298 ? 37.615 17.022 -34.778 1.00 59.66 298 SER A N 1
ATOM 2393 C CA . SER A 1 298 ? 37.275 16.471 -36.098 1.00 59.66 298 SER A CA 1
ATOM 2394 C C . SER A 1 298 ? 37.579 14.972 -36.259 1.00 59.66 298 SER A C 1
ATOM 2396 O O . SER A 1 298 ? 36.910 14.294 -37.037 1.00 59.66 298 SER A O 1
ATOM 2398 N N . LYS A 1 299 ? 38.507 14.428 -35.461 1.00 59.22 299 LYS A N 1
ATOM 2399 C CA . LYS A 1 299 ? 38.792 12.988 -35.357 1.00 59.22 299 LYS A CA 1
ATOM 2400 C C . LYS A 1 299 ? 37.623 12.174 -34.779 1.00 59.22 299 LYS A C 1
ATOM 2402 O O . LYS A 1 299 ? 37.435 11.029 -35.176 1.00 59.22 299 LYS A O 1
ATOM 2407 N N . HIS A 1 300 ? 36.815 12.751 -33.886 1.00 59.56 300 HIS A N 1
ATOM 2408 C CA . HIS A 1 300 ? 35.628 12.110 -33.305 1.00 59.56 300 HIS A CA 1
ATOM 2409 C C . HIS A 1 300 ? 34.504 11.969 -34.323 1.00 59.56 300 HIS A C 1
ATOM 2411 O O . HIS A 1 300 ? 33.892 10.909 -34.407 1.00 59.56 300 HIS A O 1
ATOM 2417 N N . LYS A 1 301 ? 34.286 12.993 -35.157 1.00 62.84 301 LYS A N 1
ATOM 2418 C CA . LYS A 1 301 ? 33.315 12.922 -36.256 1.00 62.84 301 LYS A CA 1
ATOM 2419 C C . LYS A 1 301 ? 33.693 11.830 -37.260 1.00 62.84 301 LYS A C 1
ATOM 2421 O O . LYS A 1 301 ? 32.830 11.077 -37.688 1.00 62.84 301 LYS A O 1
ATOM 2426 N N . GLU A 1 302 ? 34.982 11.701 -37.577 1.00 64.19 302 GLU A N 1
ATOM 2427 C CA . GLU A 1 302 ? 35.480 10.635 -38.452 1.00 64.19 302 GLU A CA 1
ATOM 2428 C C . GLU A 1 302 ? 35.349 9.242 -37.805 1.00 64.19 302 GLU A C 1
ATOM 2430 O O . GLU A 1 302 ? 34.976 8.288 -38.480 1.00 64.19 302 GLU A O 1
ATOM 2435 N N . LYS A 1 303 ? 35.599 9.108 -36.492 1.00 64.38 303 LYS A N 1
ATOM 2436 C CA . LYS A 1 303 ? 35.406 7.843 -35.754 1.00 64.38 303 LYS A CA 1
ATOM 2437 C C . LYS A 1 303 ? 33.923 7.448 -35.693 1.00 64.38 303 LYS A C 1
ATOM 2439 O O . LYS A 1 303 ? 33.603 6.280 -35.882 1.00 64.38 303 LYS A O 1
ATOM 2444 N N . LEU A 1 304 ? 33.028 8.420 -35.510 1.00 63.81 304 LEU A N 1
ATOM 2445 C CA . LEU A 1 304 ? 31.576 8.232 -35.542 1.00 63.81 304 LEU A CA 1
ATOM 2446 C C . LEU A 1 304 ? 31.075 7.840 -36.940 1.00 63.81 304 LEU A C 1
ATOM 2448 O O . LEU A 1 304 ? 30.237 6.952 -37.062 1.00 63.81 304 LEU A O 1
ATOM 2452 N N . GLU A 1 305 ? 31.596 8.464 -38.002 1.00 66.12 305 GLU A N 1
ATOM 2453 C CA . GLU A 1 305 ? 31.273 8.061 -39.376 1.00 66.12 305 GLU A CA 1
ATOM 2454 C C . GLU A 1 305 ? 31.797 6.664 -39.708 1.00 66.12 305 GLU A C 1
ATOM 2456 O O . GLU A 1 305 ? 31.071 5.884 -40.318 1.00 66.12 305 GLU A O 1
ATOM 2461 N N . LYS A 1 306 ? 33.002 6.303 -39.251 1.00 65.44 306 LYS A N 1
ATOM 2462 C CA . LYS A 1 306 ? 33.527 4.936 -39.395 1.00 65.44 306 LYS A CA 1
ATOM 2463 C C . LYS A 1 306 ? 32.641 3.905 -38.696 1.00 65.44 306 LYS A C 1
ATOM 2465 O O . LYS A 1 306 ? 32.373 2.872 -39.291 1.00 65.44 306 LYS A O 1
ATOM 2470 N N . LEU A 1 307 ? 32.150 4.205 -37.490 1.00 63.16 307 LEU A N 1
ATOM 2471 C CA . LEU A 1 307 ? 31.220 3.329 -36.766 1.00 63.16 307 LEU A CA 1
ATOM 2472 C C . LEU A 1 307 ? 29.845 3.230 -37.449 1.00 63.16 307 LEU A C 1
ATOM 2474 O O . LEU A 1 307 ? 29.220 2.183 -37.382 1.00 63.16 307 LEU A O 1
ATOM 2478 N N . ARG A 1 308 ? 29.371 4.286 -38.127 1.00 63.44 308 ARG A N 1
ATOM 2479 C CA . ARG A 1 308 ? 28.114 4.261 -38.907 1.00 63.44 308 ARG A CA 1
ATOM 2480 C C . ARG A 1 308 ? 28.199 3.457 -40.206 1.00 63.44 308 ARG A C 1
ATOM 2482 O O . ARG A 1 308 ? 27.162 3.102 -40.757 1.00 63.44 308 ARG A O 1
ATOM 2489 N N . LEU A 1 309 ? 29.405 3.270 -40.736 1.00 60.34 309 LEU A N 1
ATOM 2490 C CA . LEU A 1 309 ? 29.670 2.566 -41.995 1.00 60.34 309 LEU A CA 1
ATOM 2491 C C . LEU A 1 309 ? 29.977 1.073 -41.797 1.00 60.34 309 LEU A C 1
ATOM 2493 O O . LEU A 1 309 ? 30.212 0.378 -42.786 1.00 60.34 309 LEU A O 1
ATOM 2497 N N . GLN A 1 310 ? 30.015 0.610 -40.546 1.00 56.25 310 GLN A N 1
ATOM 2498 C CA . GLN A 1 310 ? 30.291 -0.768 -40.149 1.00 56.25 310 GLN A CA 1
ATOM 2499 C C . GLN A 1 310 ? 28.988 -1.542 -39.937 1.00 56.25 310 GLN A C 1
ATOM 2501 O O . GLN A 1 310 ? 28.963 -2.730 -40.325 1.00 56.25 310 GLN A O 1
#

Nearest PDB structures (foldseek):
  3mj7-assembly1_B  TM=3.374E-01  e=4.069E-01  Mus musculus
  6tmr-assembly1_A  TM=1.994E-01  e=2.141E-01  Lyssavirus mokola

Secondary structure (DSSP, 8-state):
-TTGGGTSPPTT-EEEEEE----SSSS----S-GGGS-HHHHHHHHHHHSPEEEEEETTGGGSTTTS---HHHHHHHTTTPPP---HHHHHHHHHHHHHHHTTS-----TT------TTSGGG-TTTPPPPPP-HHHHS---HHHHHHHHHHHHHTT--S-TTTTSPPPPTTTPPPPPPPPPPP-----EEEEEE------S--SS-EEEEEEEEETTTTEE-S--EEE----HHHHHHHTTT-S---GGGG--EEEEEESS--TTEEEEEEEEE---SS-HHHHHHHHHSTTS---HHHHHHHHHHHT-

Mean predicted aligned error: 18.53 Å

Radius of gyration: 43.36 Å; Cα contacts (8 Å, |Δi|>4): 224; chains: 1; bounding box: 91×59×123 Å

Organism: Nothobranchius kuhntae (NCBI:txid321403)

pLDDT: mean 74.89, std 14.26, range [35.28, 96.69]

Foldseek 3Di:
DVCVVVVDDPPPQKDKDFAAADDPDPDPPDDPCLVPDDPVVNVVVCVVRGTDTDIGGNCVCVDCQADPPDPVVLVVLCVPPDPDDDPVNVVVVVVVVVVVPVPDDDDDDPPDDPPVDVVPVVPPPVPDDDPDDDVVVVDDDDPVVVVVVVVVVVVPPDRPDPCSNPDHDDPVPRPDHDHDDDGDHDQQADKDKDFQDADDAPQQQFFKKKWKFKAQVVVRDTDDDIQIEGRRDPVNVVVCCVVPVDDDVSRPDRMDMDTDRDDDPRIDIDMDMDTPDDPDDPCVRCCVRPPPPDDPDPVVVVVSVVSNVD

Solvent-accessible surface area (backbone atoms only — not comparable to full-atom values): 20377 Å² total; per-residue (Å²): 113,95,63,53,72,79,76,50,79,63,93,74,30,72,42,84,42,82,40,84,61,86,66,95,53,100,62,81,94,67,72,94,61,66,85,80,46,56,70,69,55,49,53,51,50,51,65,69,71,48,56,44,78,44,82,43,55,76,57,49,77,74,35,72,56,60,37,77,71,41,70,64,61,41,52,58,48,36,59,90,54,78,81,85,78,50,76,71,57,56,54,61,50,50,58,62,51,54,74,72,60,73,86,67,90,78,94,77,77,98,81,75,75,83,81,71,54,81,82,62,67,81,70,45,70,87,76,57,78,78,76,81,84,61,69,77,79,76,53,93,66,57,70,68,60,50,52,50,50,51,50,53,53,65,58,55,88,60,71,91,54,90,63,34,84,57,80,63,69,55,82,92,73,55,72,85,77,46,73,82,80,75,77,91,69,80,81,78,40,53,75,47,79,47,69,68,84,82,75,87,63,96,76,82,74,72,61,53,44,36,33,37,33,38,29,31,63,84,79,68,40,75,74,51,70,77,48,44,33,57,72,58,52,72,66,50,49,59,70,41,44,88,80,48,87,74,77,60,71,68,37,67,38,48,64,49,76,48,76,36,68,77,82,54,95,50,56,41,84,44,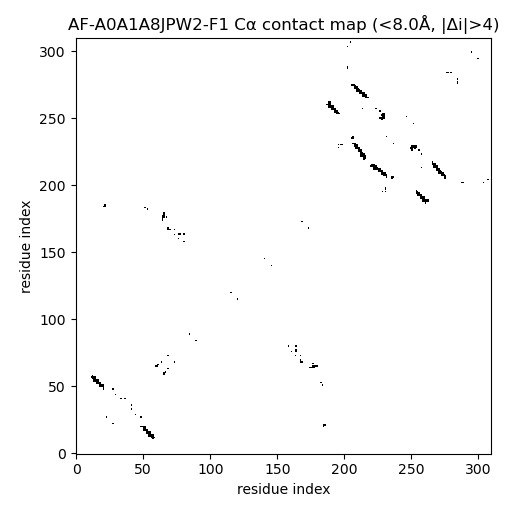78,49,78,46,67,76,77,70,97,72,56,70,67,71,69,43,42,75,81,69,62,72,86,77,68,101,43,76,68,52,58,52,52,53,50,53,58,67,75,107

InterPro domains:
  IPR021816 Dedicator of cytokinesis C/D, N-terminal [PF11878] (2-89)
  IPR026791 Dedicator of cytokinesis [PTHR23317] (2-308)

Sequence (310 aa):
GPLRQLMEFPQDDLELLQQEKECTTLEPPLPEEEDSLDPRVRDALAVYTDDWLVIHRKYQRYSTTYTPHNSERQRERQRGLVKQTFELDEAAASERQEDQDEAKRRSVSLDETPRGSWASSIFDLKNSSPDALLPSVLERTAAEDMDRLNTEARLQGRHSDLLGLYPPPDEDEAVERCSPPEVPKDHCGQRIMVKCLSLKFEIDIEPIFGSLALYDIREKKKISENFYFDLNSDQMKGMLKPHTPHVAISTLARSAIFSVTYPSPDIFLVIKLEKVLQQGDIGECCEPYMVMKESDSSKHKEKLEKLRLQ